Protein 4JEM (pdb70)

Nearest PDB structures (foldseek):
  4jem-assembly1_A  TM=1.006E+00  e=3.314E-32  Streptomyces rimofaciens
  4ohb-assembly1_A  TM=1.001E+00  e=7.531E-30  Streptomyces rimofaciens
  5vto-assembly1_B  TM=8.619E-01  e=3.231E-12  Streptomyces griseochromogenes
  4jen-assembly1_B  TM=9.056E-01  e=2.193E-11  Clostridium botulinum A str. ATCC 19397
  4jen-assembly2_C-2  TM=9.310E-01  e=1.082E-10  Clostridium botulinum A str. ATCC 19397

Structure (mmCIF, N/CA/C/O backbone):
data_4JEM
#
_entry.id   4JEM
#
_cell.length_a   45.157
_cell.length_b   100.386
_cell.length_c   71.348
_cell.angle_alpha   90.000
_cell.angle_beta   99.630
_cell.angle_gamma   90.000
#
_symmetry.space_group_name_H-M   'C 1 2 1'
#
loop_
_entity.id
_entity.type
_entity.pdbx_description
1 polymer 'CMP/hydroxymethyl CMP hydrolase'
2 non-polymer "CYTIDINE-5'-MONOPHOSPHATE"
3 water water
#
loop_
_atom_site.group_PDB
_atom_site.id
_atom_site.type_symbol
_atom_site.label_atom_id
_atom_site.label_alt_id
_atom_site.label_comp_id
_atom_site.label_asym_id
_atom_site.label_entity_id
_atom_site.label_seq_id
_atom_site.pdbx_PDB_ins_code
_atom_site.Cartn_x
_atom_site.Cartn_y
_atom_site.Cartn_z
_atom_site.occupancy
_atom_site.B_iso_or_equiv
_atom_site.auth_seq_id
_atom_site.auth_comp_id
_atom_site.auth_asym_id
_atom_site.auth_atom_id
_atom_site.pdbx_PDB_model_num
ATOM 1 N N . ALA A 1 14 ? -1.410 -11.598 32.615 1.00 41.33 12 ALA A N 1
ATOM 2 C CA . ALA A 1 14 ? -2.403 -10.684 33.181 1.00 41.77 12 ALA A CA 1
ATOM 3 C C . ALA A 1 14 ? -2.549 -9.402 32.352 1.00 39.41 12 ALA A C 1
ATOM 4 O O . ALA A 1 14 ? -3.154 -8.417 32.797 1.00 35.57 12 ALA A O 1
ATOM 6 N N . VAL A 1 15 ? -1.992 -9.414 31.146 1.00 32.84 13 VAL A N 1
ATOM 7 C CA . VAL A 1 15 ? -2.097 -8.265 30.254 1.00 25.75 13 VAL A CA 1
ATOM 8 C C . VAL A 1 15 ? -2.917 -8.623 29.035 1.00 19.26 13 VAL A C 1
ATOM 9 O O . VAL A 1 15 ? -2.542 -9.512 28.267 1.00 22.15 13 VAL A O 1
ATOM 13 N N . GLY A 1 16 ? -4.032 -7.929 28.832 1.00 17.05 14 GLY A N 1
ATOM 14 C CA . GLY A 1 16 ? -4.906 -8.301 27.740 1.00 14.63 14 GLY A CA 1
ATOM 15 C C . GLY A 1 16 ? -4.335 -7.958 26.375 1.00 13.66 14 GLY A C 1
ATOM 16 O O . GLY A 1 16 ? -4.385 -8.776 25.475 1.00 15.24 14 GLY A O 1
ATOM 17 N N . SER A 1 17 ? -3.791 -6.751 26.233 1.00 13.68 15 SER A N 1
ATOM 18 C CA . SER A 1 17 ? -3.274 -6.314 24.962 1.00 13.04 15 SER A CA 1
ATOM 19 C C . SER A 1 17 ? -2.172 -5.284 25.161 1.00 13.04 15 SER A C 1
ATOM 20 O O . SER A 1 17 ? -2.170 -4.526 26.147 1.00 12.50 15 SER A O 1
ATOM 23 N N . VAL A 1 18 ? -1.252 -5.259 24.201 1.00 12.26 16 VAL A N 1
ATOM 24 C CA . VAL A 1 18 ? -0.131 -4.305 24.177 1.00 10.05 16 VAL A CA 1
ATOM 25 C C . VAL A 1 18 ? -0.020 -3.704 22.791 1.00 9.51 16 VAL A C 1
ATOM 26 O O . VAL A 1 18 ? -0.204 -4.414 21.785 1.00 10.88 16 VAL A O 1
ATOM 30 N N . PHE A 1 19 ? 0.281 -2.412 22.716 1.00 9.74 17 PHE A N 1
ATOM 31 C CA . PHE A 1 19 ? 0.718 -1.814 21.447 1.00 9.68 17 PHE A CA 1
ATOM 32 C C . PHE A 1 19 ? 2.227 -1.664 21.518 1.00 9.29 17 PHE A C 1
ATOM 33 O O . PHE A 1 19 ? 2.752 -1.128 22.497 1.00 10.67 17 PHE A O 1
ATOM 41 N N . LEU A 1 20 ? 2.926 -2.180 20.514 1.00 9.19 18 LEU A N 1
ATOM 42 C CA . LEU A 1 20 ? 4.382 -2.093 20.435 1.00 8.44 18 LEU A CA 1
ATOM 43 C C . LEU A 1 20 ? 4.767 -1.145 19.291 1.00 9.03 18 LEU A C 1
ATOM 44 O O . LEU A 1 20 ? 4.437 -1.383 18.119 1.00 11.55 18 LEU A O 1
ATOM 49 N N . GLY A 1 21 ? 5.453 -0.055 19.650 1.00 8.99 19 GLY A N 1
ATOM 50 C CA . GLY A 1 21 ? 5.934 0.940 18.697 1.00 8.80 19 GLY A CA 1
ATOM 51 C C . GLY A 1 21 ? 7.447 1.035 18.622 1.00 10.93 19 GLY A C 1
ATOM 52 O O . GLY A 1 21 ? 8.156 0.531 19.489 1.00 9.72 19 GLY A O 1
ATOM 53 N N . GLY A 1 22 ? 7.957 1.650 17.555 1.00 8.61 20 GLY A N 1
ATOM 54 C CA . GLY A 1 22 ? 9.388 1.887 17.450 1.00 8.82 20 GLY A CA 1
ATOM 55 C C . GLY A 1 22 ? 9.728 2.300 16.025 1.00 9.91 20 GLY A C 1
ATOM 56 O O . GLY A 1 22 ? 8.857 2.318 15.168 1.00 10.69 20 GLY A O 1
ATOM 57 N N . PRO A 1 23 ? 10.997 2.637 15.784 1.00 10.07 21 PRO A N 1
ATOM 58 C CA . PRO A 1 23 ? 11.433 3.103 14.450 1.00 9.28 21 PRO A CA 1
ATOM 59 C C . PRO A 1 23 ? 10.962 2.168 13.351 1.00 11.72 21 PRO A C 1
ATOM 60 O O . PRO A 1 23 ? 10.973 0.947 13.499 1.00 10.45 21 PRO A O 1
ATOM 64 N N . PHE A 1 24 ? 10.530 2.753 12.235 1.00 11.16 22 PHE A N 1
ATOM 65 C CA . PHE A 1 24 ? 10.073 1.947 11.107 1.00 11.33 22 PHE A CA 1
ATOM 66 C C . PHE A 1 24 ? 10.787 2.466 9.853 1.00 12.92 22 PHE A C 1
ATOM 67 O O . PHE A 1 24 ? 11.586 1.758 9.251 1.00 12.73 22 PHE A O 1
ATOM 75 N N . ARG A 1 25 ? 10.486 3.689 9.440 1.00 13.97 23 ARG A N 1
ATOM 76 C CA . ARG A 1 25 ? 11.077 4.215 8.199 1.00 18.29 23 ARG A CA 1
ATOM 77 C C . ARG A 1 25 ? 12.609 4.118 8.147 1.00 17.69 23 ARG A C 1
ATOM 78 O O . ARG A 1 25 ? 13.180 3.654 7.141 1.00 17.60 23 ARG A O 1
ATOM 80 N N . GLN A 1 26 ? 13.273 4.509 9.227 1.00 13.99 24 GLN A N 1
ATOM 81 C CA . GLN A 1 26 ? 14.737 4.492 9.274 1.00 15.33 24 GLN A CA 1
ATOM 82 C C . GLN A 1 26 ? 15.312 3.063 9.191 1.00 17.13 24 GLN A C 1
ATOM 83 O O . GLN A 1 26 ? 16.510 2.893 8.954 1.00 19.68 24 GLN A O 1
ATOM 89 N N . LEU A 1 27 ? 14.468 2.051 9.399 1.00 14.27 25 LEU A N 1
ATOM 90 C CA . LEU A 1 27 ? 14.928 0.658 9.390 1.00 14.87 25 LEU A CA 1
ATOM 91 C C . LEU A 1 27 ? 14.639 -0.054 8.076 1.00 17.04 25 LEU A C 1
ATOM 92 O O . LEU A 1 27 ? 15.070 -1.189 7.877 1.00 16.82 25 LEU A O 1
ATOM 97 N N . VAL A 1 28 ? 13.890 0.592 7.187 1.00 16.31 26 VAL A N 1
ATOM 98 C CA . VAL A 1 28 ? 13.563 0.010 5.892 1.00 18.81 26 VAL A CA 1
ATOM 99 C C . VAL A 1 28 ? 14.723 0.168 4.914 1.00 17.18 26 VAL A C 1
ATOM 100 O O . VAL A 1 28 ? 15.202 1.272 4.701 1.00 22.48 26 VAL A O 1
ATOM 104 N N . ASP A 1 29 ? 15.202 -0.947 4.367 1.00 16.72 27 ASP A N 1
ATOM 105 C CA . ASP A 1 29 ? 16.275 -0.913 3.366 1.00 21.57 27 ASP A CA 1
ATOM 106 C C . ASP A 1 29 ? 15.666 -0.513 2.025 1.00 20.12 27 ASP A C 1
ATOM 107 O O . ASP A 1 29 ? 14.802 -1.228 1.509 1.00 24.73 27 ASP A O 1
ATOM 112 N N . PRO A 1 30 ? 16.110 0.617 1.451 1.00 23.22 28 PRO A N 1
ATOM 113 C CA . PRO A 1 30 ? 15.485 1.015 0.179 1.00 29.63 28 PRO A CA 1
ATOM 114 C C . PRO A 1 30 ? 15.776 0.053 -0.974 1.00 32.32 28 PRO A C 1
ATOM 115 O O . PRO A 1 30 ? 15.027 0.010 -1.954 1.00 34.89 28 PRO A O 1
ATOM 119 N N . ARG A 1 31 ? 16.842 -0.725 -0.854 1.00 29.40 29 ARG A N 1
ATOM 120 C CA . ARG A 1 31 ? 17.162 -1.730 -1.864 1.00 32.08 29 ARG A CA 1
ATOM 121 C C . ARG A 1 31 ? 16.165 -2.886 -1.884 1.00 34.21 29 ARG A C 1
ATOM 122 O O . ARG A 1 31 ? 15.916 -3.487 -2.930 1.00 38.67 29 ARG A O 1
ATOM 130 N N . THR A 1 32 ? 15.614 -3.211 -0.719 1.00 30.61 30 THR A N 1
ATOM 131 C CA . THR A 1 32 ? 14.746 -4.377 -0.593 1.00 26.43 30 THR A CA 1
ATOM 132 C C . THR A 1 32 ? 13.303 -3.991 -0.289 1.00 29.51 30 THR A C 1
ATOM 133 O O . THR A 1 32 ? 12.388 -4.788 -0.500 1.00 32.09 30 THR A O 1
ATOM 137 N N . GLY A 1 33 ? 13.105 -2.783 0.241 1.00 29.23 31 GLY A N 1
ATOM 138 C CA . GLY A 1 33 ? 11.780 -2.297 0.590 1.00 27.71 31 GLY A CA 1
ATOM 139 C C . GLY A 1 33 ? 11.273 -2.836 1.924 1.00 23.42 31 GLY A C 1
ATOM 140 O O . GLY A 1 33 ? 10.108 -2.656 2.278 1.00 24.06 31 GLY A O 1
ATOM 141 N N . VAL A 1 34 ? 12.138 -3.527 2.655 1.00 24.09 32 VAL A N 1
ATOM 142 C CA . VAL A 1 34 ? 11.729 -4.150 3.910 1.00 23.85 32 VAL A CA 1
ATOM 143 C C . VAL A 1 34 ? 12.819 -3.960 4.980 1.00 21.91 32 VAL A C 1
ATOM 144 O O . VAL A 1 34 ? 13.984 -3.680 4.679 1.00 18.79 32 VAL A O 1
ATOM 148 N N . MET A 1 35 ? 12.424 -4.039 6.241 1.00 18.98 33 MET A N 1
ATOM 149 C CA . MET A 1 35 ? 13.370 -4.137 7.337 1.00 19.48 33 MET A CA 1
ATOM 150 C C . MET A 1 35 ? 14.236 -5.395 7.235 1.00 18.67 33 MET A C 1
ATOM 151 O O . MET A 1 35 ? 13.762 -6.431 6.770 1.00 18.84 33 MET A O 1
ATOM 156 N N . SER A 1 36 ? 15.479 -5.312 7.707 1.00 21.34 34 SER A N 1
ATOM 157 C CA . SER A 1 36 ? 16.356 -6.492 7.754 1.00 21.54 34 SER A CA 1
ATOM 158 C C . SER A 1 36 ? 15.831 -7.576 8.683 1.00 21.53 34 SER A C 1
ATOM 159 O O . SER A 1 36 ? 14.979 -7.318 9.540 1.00 20.08 34 SER A O 1
ATOM 162 N N . SER A 1 37 ? 16.371 -8.780 8.516 1.00 23.24 35 SER A N 1
ATOM 163 C CA . SER A 1 37 ? 16.090 -9.917 9.386 1.00 21.78 35 SER A CA 1
ATOM 164 C C . SER A 1 37 ? 16.341 -9.533 10.840 1.00 20.29 35 SER A C 1
ATOM 165 O O . SER A 1 37 ? 15.550 -9.853 11.739 1.00 17.47 35 SER A O 1
ATOM 168 N N . GLY A 1 38 ? 17.470 -8.870 11.069 1.00 20.55 36 GLY A N 1
ATOM 169 C CA . GLY A 1 38 ? 17.880 -8.453 12.394 1.00 19.73 36 GLY A CA 1
ATOM 170 C C . GLY A 1 38 ? 16.927 -7.484 13.063 1.00 16.85 36 GLY A C 1
ATOM 171 O O . GLY A 1 38 ? 16.578 -7.651 14.225 1.00 15.69 36 GLY A O 1
ATOM 172 N N . ASP A 1 39 ? 16.504 -6.445 12.341 1.00 20.21 37 ASP A N 1
ATOM 173 C CA . ASP A 1 39 ? 15.570 -5.494 12.942 1.00 19.45 37 ASP A CA 1
ATOM 174 C C . ASP A 1 39 ? 14.196 -6.124 13.184 1.00 14.23 37 ASP A C 1
ATOM 175 O O . ASP A 1 39 ? 13.552 -5.889 14.229 1.00 12.84 37 ASP A O 1
ATOM 180 N N . GLN A 1 40 ? 13.761 -6.948 12.233 1.00 13.89 38 GLN A N 1
ATOM 181 C CA . GLN A 1 40 ? 12.547 -7.741 12.419 1.00 10.76 38 GLN A CA 1
ATOM 182 C C . GLN A 1 40 ? 12.668 -8.618 13.660 1.00 12.39 38 GLN A C 1
ATOM 183 O O . GLN A 1 40 ? 11.710 -8.737 14.412 1.00 13.06 38 GLN A O 1
ATOM 189 N N . ASN A 1 41 ? 13.841 -9.215 13.899 1.00 10.74 39 ASN A N 1
ATOM 190 C CA . ASN A 1 41 ? 13.971 -10.119 15.043 1.00 9.21 39 ASN A CA 1
ATOM 191 C C . ASN A 1 41 ? 13.763 -9.469 16.410 1.00 10.82 39 ASN A C 1
ATOM 192 O O . ASN A 1 41 ? 13.121 -10.053 17.276 1.00 10.12 39 ASN A O 1
ATOM 197 N N . VAL A 1 42 ? 14.282 -8.253 16.591 1.00 10.29 40 VAL A N 1
ATOM 198 C CA . VAL A 1 42 ? 14.089 -7.545 17.858 1.00 10.63 40 VAL A CA 1
ATOM 199 C C . VAL A 1 42 ? 12.604 -7.313 18.147 1.00 11.25 40 VAL A C 1
ATOM 200 O O . VAL A 1 42 ? 12.101 -7.631 19.242 1.00 11.34 40 VAL A O 1
ATOM 204 N N . PHE A 1 43 ? 11.878 -6.812 17.155 1.00 11.35 41 PHE A N 1
ATOM 205 C CA . PHE A 1 43 ? 10.444 -6.624 17.343 1.00 11.24 41 PHE A CA 1
ATOM 206 C C . PHE A 1 43 ? 9.740 -7.956 17.556 1.00 9.70 41 PHE A C 1
ATOM 207 O O . PHE A 1 43 ? 8.886 -8.075 18.438 1.00 10.73 41 PHE A O 1
ATOM 215 N N . SER A 1 44 ? 10.121 -8.972 16.778 1.00 9.94 42 SER A N 1
ATOM 216 C CA . SER A 1 44 ? 9.493 -10.288 16.914 1.00 10.02 42 SER A CA 1
ATOM 217 C C . SER A 1 44 ? 9.708 -10.921 18.291 1.00 9.48 42 SER A C 1
ATOM 218 O O . SER A 1 44 ? 8.820 -11.584 18.817 1.00 11.02 42 SER A O 1
ATOM 221 N N . ARG A 1 45 ? 10.883 -10.722 18.885 1.00 9.41 43 ARG A N 1
ATOM 222 C CA . ARG A 1 45 ? 11.093 -11.230 20.238 1.00 9.43 43 ARG A CA 1
ATOM 223 C C . ARG A 1 45 ? 10.100 -10.631 21.243 1.00 10.39 43 ARG A C 1
ATOM 224 O O . ARG A 1 45 ? 9.567 -11.344 22.093 1.00 10.07 43 ARG A O 1
ATOM 232 N N . LEU A 1 46 ? 9.869 -9.320 21.147 1.00 11.07 44 LEU A N 1
ATOM 233 C CA . LEU A 1 46 ? 8.924 -8.677 22.053 1.00 10.68 44 LEU A CA 1
ATOM 234 C C . LEU A 1 46 ? 7.488 -9.090 21.750 1.00 10.05 44 LEU A C 1
ATOM 235 O O . LEU A 1 46 ? 6.712 -9.335 22.685 1.00 11.02 44 LEU A O 1
ATOM 240 N N . ILE A 1 47 ? 7.150 -9.192 20.462 1.00 9.32 45 ILE A N 1
ATOM 241 C CA . ILE A 1 47 ? 5.821 -9.665 20.083 1.00 10.16 45 ILE A CA 1
ATOM 242 C C . ILE A 1 47 ? 5.546 -11.050 20.649 1.00 10.80 45 ILE A C 1
ATOM 243 O O . ILE A 1 47 ? 4.508 -11.267 21.294 1.00 12.07 45 ILE A O 1
ATOM 248 N N . GLU A 1 48 ? 6.487 -11.974 20.439 1.00 10.98 46 GLU A N 1
ATOM 249 C CA . GLU A 1 48 ? 6.302 -13.355 20.940 1.00 10.43 46 GLU A CA 1
ATOM 250 C C . GLU A 1 48 ? 6.317 -13.449 22.466 1.00 10.52 46 GLU A C 1
ATOM 251 O O . GLU A 1 48 ? 5.627 -14.277 23.055 1.00 12.22 46 GLU A O 1
ATOM 257 N N . HIS A 1 49 ? 7.075 -12.569 23.111 1.00 10.58 47 HIS A N 1
ATOM 258 C CA . HIS A 1 49 ? 7.116 -12.537 24.561 1.00 11.38 47 HIS A CA 1
ATOM 259 C C . HIS A 1 49 ? 5.723 -12.396 25.151 1.00 14.00 47 HIS A C 1
ATOM 260 O O . HIS A 1 49 ? 5.348 -13.130 26.076 1.00 13.50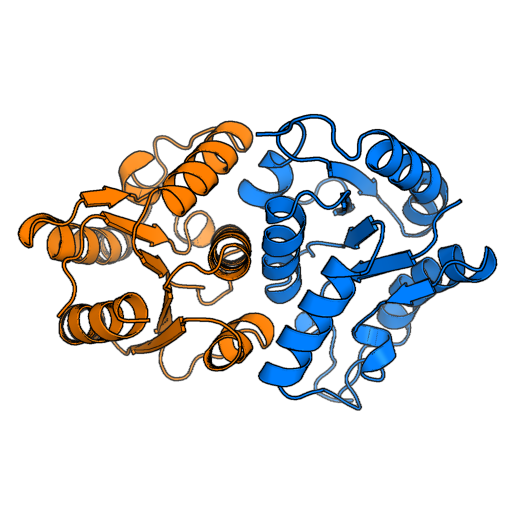 47 HIS A O 1
ATOM 267 N N . PHE A 1 50 ? 4.968 -11.442 24.618 1.00 10.32 48 PHE A N 1
ATOM 268 C CA . PHE A 1 50 ? 3.584 -11.243 25.016 1.00 12.35 48 PHE A CA 1
ATOM 269 C C . PHE A 1 50 ? 2.606 -12.273 24.477 1.00 14.03 48 PHE A C 1
ATOM 270 O O . PHE A 1 50 ? 1.775 -12.760 25.220 1.00 13.36 48 PHE A O 1
ATOM 278 N N . GLU A 1 51 ? 2.695 -12.577 23.184 1.00 12.47 49 GLU A N 1
ATOM 279 C CA . GLU A 1 51 ? 1.734 -13.498 22.575 1.00 13.40 49 GLU A CA 1
ATOM 280 C C . GLU A 1 51 ? 1.759 -14.885 23.212 1.00 16.85 49 GLU A C 1
ATOM 281 O O . GLU A 1 51 ? 0.715 -15.561 23.273 1.00 16.43 49 GLU A O 1
ATOM 287 N N . SER A 1 52 ? 2.928 -15.308 23.702 1.00 16.26 50 SER A N 1
ATOM 288 C CA . SER A 1 52 ? 3.037 -16.626 24.335 1.00 20.34 50 SER A CA 1
ATOM 289 C C . SER A 1 52 ? 2.227 -16.745 25.627 1.00 21.80 50 SER A C 1
ATOM 290 O O . SER A 1 52 ? 2.053 -17.858 26.161 1.00 24.21 50 SER A O 1
ATOM 293 N N . ARG A 1 53 ? 1.745 -15.620 26.152 1.00 19.69 51 ARG A N 1
ATOM 294 C CA . ARG A 1 53 ? 0.950 -15.642 27.372 1.00 22.53 51 ARG A CA 1
ATOM 295 C C . ARG A 1 53 ? -0.511 -15.419 26.989 1.00 20.24 51 ARG A C 1
ATOM 296 O O . ARG A 1 53 ? -1.381 -15.400 27.852 1.00 24.79 51 ARG A O 1
ATOM 304 N N . GLY A 1 54 ? -0.757 -15.321 25.684 1.00 17.96 52 GLY A N 1
ATOM 305 C CA . GLY A 1 54 ? -2.108 -15.166 25.146 1.00 18.76 52 GLY A CA 1
ATOM 306 C C . GLY A 1 54 ? -2.500 -13.700 25.012 1.00 17.18 52 GLY A C 1
ATOM 307 O O . GLY A 1 54 ? -3.634 -13.384 24.644 1.00 18.11 52 GLY A O 1
ATOM 308 N N . THR A 1 55 ? -1.541 -12.814 25.261 1.00 16.69 53 THR A N 1
ATOM 309 C CA . THR A 1 55 ? -1.770 -11.380 25.143 1.00 13.79 53 THR A CA 1
ATOM 310 C C . THR A 1 55 ? -1.851 -10.987 23.678 1.00 15.31 53 THR A C 1
ATOM 311 O O . THR A 1 55 ? -1.100 -11.509 22.838 1.00 17.42 53 THR A O 1
ATOM 315 N N . THR A 1 56 ? -2.805 -10.123 23.348 1.00 13.34 54 THR A N 1
ATOM 316 C CA . THR A 1 56 ? -2.920 -9.623 21.980 1.00 15.16 54 THR A CA 1
ATOM 317 C C . THR A 1 56 ? -1.892 -8.529 21.775 1.00 13.70 54 THR A C 1
ATOM 318 O O . THR A 1 56 ? -1.770 -7.638 22.609 1.00 14.99 54 THR A O 1
ATOM 322 N N . VAL A 1 57 ? -1.150 -8.590 20.680 1.00 12.83 55 VAL A N 1
ATOM 323 C CA . VAL A 1 57 ? -0.145 -7.580 20.408 1.00 11.20 55 VAL A CA 1
ATOM 324 C C . VAL A 1 57 ? -0.485 -6.846 19.130 1.00 12.52 55 VAL A C 1
ATOM 325 O O . VAL A 1 57 ? -0.657 -7.463 18.071 1.00 16.42 55 VAL A O 1
ATOM 329 N N . TYR A 1 58 ? -0.608 -5.531 19.240 1.00 12.19 56 TYR A N 1
ATOM 330 C CA . TYR A 1 58 ? -0.749 -4.661 18.086 1.00 12.40 56 TYR A CA 1
ATOM 331 C C . TYR A 1 58 ? 0.617 -4.115 17.706 1.00 14.55 56 TYR A C 1
ATOM 332 O O . TYR A 1 58 ? 1.344 -3.592 18.542 1.00 13.20 56 TYR A O 1
ATOM 341 N N . ASN A 1 59 ? 0.980 -4.238 16.436 1.00 11.95 57 ASN A N 1
ATOM 342 C CA . ASN A 1 59 ? 2.272 -3.782 16.000 1.00 10.33 57 ASN A CA 1
ATOM 343 C C . ASN A 1 59 ? 2.256 -3.490 14.515 1.00 12.99 57 ASN A C 1
ATOM 344 O O . ASN A 1 59 ? 2.009 -4.397 13.709 1.00 14.83 57 ASN A O 1
ATOM 349 N N . ALA A 1 60 ? 2.552 -2.250 14.156 1.00 10.69 58 ALA A N 1
ATOM 350 C CA . ALA A 1 60 ? 2.444 -1.841 12.750 1.00 13.75 58 ALA A CA 1
ATOM 351 C C . ALA A 1 60 ? 3.453 -2.551 11.879 1.00 15.81 58 ALA A C 1
ATOM 352 O O . ALA A 1 60 ? 3.157 -2.862 10.723 1.00 15.85 58 ALA A O 1
ATOM 354 N N . HIS A 1 61 ? 4.655 -2.763 12.409 1.00 11.89 59 HIS A N 1
ATOM 355 C CA . HIS A 1 61 ? 5.743 -3.331 11.612 1.00 12.87 59 HIS A CA 1
ATOM 356 C C . HIS A 1 61 ? 5.337 -4.692 11.059 1.00 15.27 59 HIS A C 1
ATOM 357 O O . HIS A 1 61 ? 5.423 -4.937 9.849 1.00 14.76 59 HIS A O 1
ATOM 364 N N . ARG A 1 62 ? 4.859 -5.575 11.924 1.00 12.42 60 ARG A N 1
ATOM 365 C CA . ARG A 1 62 ? 4.348 -6.881 11.483 1.00 13.78 60 ARG A CA 1
ATOM 366 C C . ARG A 1 62 ? 3.105 -6.757 10.572 1.00 17.22 60 ARG A C 1
ATOM 367 O O . ARG A 1 62 ? 3.035 -7.413 9.514 1.00 16.81 60 ARG A O 1
ATOM 375 N N . ARG A 1 63 ? 2.161 -5.897 10.957 1.00 14.52 61 ARG A N 1
ATOM 376 C CA . ARG A 1 63 ? 0.917 -5.637 10.220 1.00 16.82 61 ARG A CA 1
ATOM 377 C C . ARG A 1 63 ? 1.208 -5.283 8.753 1.00 17.47 61 ARG A C 1
ATOM 378 O O . ARG A 1 63 ? 0.529 -5.759 7.834 1.00 19.03 61 ARG A O 1
ATOM 386 N N . GLU A 1 64 ? 2.260 -4.492 8.545 1.00 14.34 62 GLU A N 1
ATOM 387 C CA . GLU A 1 64 ? 2.617 -3.942 7.242 1.00 15.60 62 GLU A CA 1
ATOM 388 C C . GLU A 1 64 ? 3.723 -4.754 6.576 1.00 14.86 62 GLU A C 1
ATOM 389 O O . GLU A 1 64 ? 4.421 -4.259 5.702 1.00 16.35 62 GLU A O 1
ATOM 395 N N . ALA A 1 65 ? 3.859 -6.001 7.020 1.00 17.46 63 ALA A N 1
ATOM 396 C CA . ALA A 1 65 ? 4.833 -6.944 6.466 1.00 15.54 63 ALA A CA 1
ATOM 397 C C . ALA A 1 65 ? 6.226 -6.342 6.416 1.00 15.20 63 ALA A C 1
ATOM 398 O O . ALA A 1 65 ? 6.966 -6.483 5.431 1.00 17.67 63 ALA A O 1
ATOM 400 N N . TRP A 1 66 ? 6.585 -5.649 7.494 1.00 14.14 64 TRP A N 1
ATOM 401 C CA . TRP A 1 66 ? 7.942 -5.145 7.674 1.00 14.04 64 TRP A CA 1
ATOM 402 C C . TRP A 1 66 ? 8.353 -4.121 6.633 1.00 13.72 64 TRP A C 1
ATOM 403 O O . TRP A 1 66 ? 9.531 -3.840 6.465 1.00 16.68 64 TRP A O 1
ATOM 414 N N . GLY A 1 67 ? 7.356 -3.513 5.997 1.00 17.80 65 GLY A N 1
ATOM 415 C CA . GLY A 1 67 ? 7.593 -2.451 5.038 1.00 16.99 65 GLY A CA 1
ATOM 416 C C . GLY A 1 67 ? 7.099 -2.797 3.646 1.00 19.53 65 GLY A C 1
ATOM 417 O O . GLY A 1 67 ? 6.936 -1.910 2.810 1.00 22.13 65 GLY A O 1
ATOM 418 N N . ALA A 1 68 ? 6.839 -4.074 3.417 1.00 19.49 66 ALA A N 1
ATOM 419 C CA . ALA A 1 68 ? 6.417 -4.563 2.096 1.00 22.42 66 ALA A CA 1
ATOM 420 C C . ALA A 1 68 ? 4.974 -4.225 1.708 1.00 27.04 66 ALA A C 1
ATOM 421 O O . ALA A 1 68 ? 4.659 -4.125 0.515 1.00 28.88 66 ALA A O 1
ATOM 423 N N . GLU A 1 69 ? 4.109 -4.053 2.702 1.00 24.81 67 GLU A N 1
ATOM 424 C CA . GLU A 1 69 ? 2.685 -3.813 2.482 1.00 26.90 67 GLU A CA 1
ATOM 425 C C . GLU A 1 69 ? 2.250 -2.621 3.325 1.00 32.94 67 GLU A C 1
ATOM 426 O O . GLU A 1 69 ? 1.382 -2.741 4.203 1.00 34.34 67 GLU A O 1
ATOM 428 N N . PHE A 1 70 ? 2.887 -1.484 3.066 1.00 29.09 68 PHE A N 1
ATOM 429 C CA . PHE A 1 70 ? 2.573 -0.231 3.746 1.00 33.80 68 PHE A CA 1
ATOM 430 C C . PHE A 1 70 ? 1.123 0.207 3.532 1.00 37.92 68 PHE A C 1
ATOM 431 O O . PHE A 1 70 ? 0.560 0.053 2.441 1.00 39.17 68 PHE A O 1
ATOM 439 N N . LEU A 1 71 ? 0.529 0.746 4.594 1.00 33.60 69 LEU A N 1
ATOM 440 C CA . LEU A 1 71 ? -0.720 1.492 4.497 1.00 33.51 69 LEU A CA 1
ATOM 441 C C . LEU A 1 71 ? -0.457 2.905 3.978 1.00 27.59 69 LEU A C 1
ATOM 442 O O . LEU A 1 71 ? 0.676 3.385 4.005 1.00 33.12 69 LEU A O 1
ATOM 447 N N . SER A 1 72 ? -1.513 3.583 3.533 1.0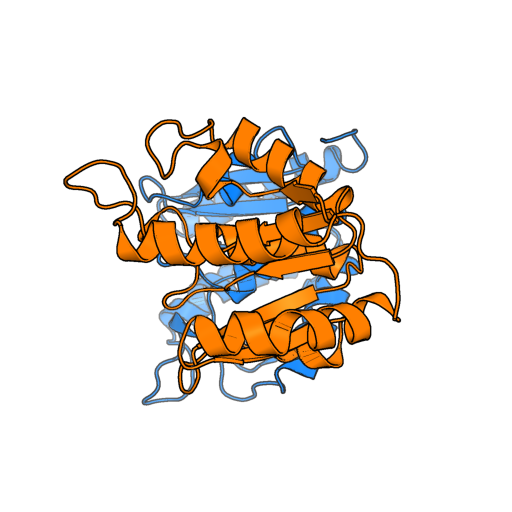0 28.06 70 SER A N 1
ATOM 448 C CA . SER A 1 72 ? -1.454 5.012 3.256 1.00 26.46 70 SER A CA 1
ATOM 449 C C . SER A 1 72 ? -1.175 5.767 4.560 1.00 24.82 70 SER A C 1
ATOM 450 O O . SER A 1 72 ? -1.484 5.247 5.623 1.00 24.00 70 SER A O 1
ATOM 453 N N . PRO A 1 73 ? -0.592 6.977 4.483 1.00 26.04 71 PRO A N 1
ATOM 454 C CA . PRO A 1 73 ? -0.375 7.728 5.732 1.00 23.90 71 PRO A CA 1
ATOM 455 C C . PRO A 1 73 ? -1.650 7.914 6.561 1.00 23.01 71 PRO A C 1
ATOM 456 O O . PRO A 1 73 ? -1.612 7.767 7.787 1.00 18.20 71 PRO A O 1
ATOM 460 N N . ALA A 1 74 ? -2.765 8.220 5.905 1.00 22.71 72 ALA A N 1
ATOM 461 C CA . ALA A 1 74 ? -4.025 8.401 6.611 1.00 24.66 72 ALA A CA 1
ATOM 462 C C . ALA A 1 74 ? -4.465 7.113 7.313 1.00 19.30 72 ALA A C 1
ATOM 463 O O . ALA A 1 74 ? -4.852 7.143 8.487 1.00 18.69 72 ALA A O 1
ATOM 465 N N . GLU A 1 75 ? -4.404 5.985 6.613 1.00 20.56 73 GLU A N 1
ATOM 466 C CA . GLU A 1 75 ? -4.773 4.698 7.209 1.00 21.74 73 GLU A CA 1
ATOM 467 C C . GLU A 1 75 ? -3.827 4.293 8.334 1.00 17.81 73 GLU A C 1
ATOM 468 O O . GLU A 1 75 ? -4.271 3.777 9.359 1.00 19.96 73 GLU A O 1
ATOM 474 N N . ALA A 1 76 ? -2.532 4.490 8.124 1.00 19.83 74 ALA A N 1
ATOM 475 C CA . ALA A 1 76 ? -1.550 4.112 9.141 1.00 19.01 74 ALA A CA 1
ATOM 476 C C . ALA A 1 76 ? -1.815 4.898 10.414 1.00 16.84 74 ALA A C 1
ATOM 477 O O . ALA A 1 76 ? -1.766 4.343 11.527 1.00 15.91 74 ALA A O 1
ATOM 479 N N . THR A 1 77 ? -2.065 6.193 10.246 1.00 16.14 75 THR A N 1
ATOM 480 C CA . THR A 1 77 ? -2.260 7.098 11.376 1.00 12.72 75 THR A CA 1
ATOM 481 C C . THR A 1 77 ? -3.526 6.718 12.162 1.00 16.29 75 THR A C 1
ATOM 482 O O . THR A 1 77 ? -3.492 6.567 13.401 1.00 14.42 75 THR A O 1
ATOM 486 N N . ARG A 1 78 ? -4.636 6.523 11.454 1.00 15.98 76 ARG A N 1
ATOM 487 C CA . ARG A 1 78 ? -5.888 6.162 12.112 1.00 17.04 76 ARG A CA 1
ATOM 488 C C . ARG A 1 78 ? -5.805 4.830 12.860 1.00 15.23 76 ARG A C 1
ATOM 489 O O . ARG A 1 78 ? -6.213 4.734 14.025 1.00 15.75 76 ARG A O 1
ATOM 497 N N . LEU A 1 79 ? -5.267 3.817 12.193 1.00 16.84 77 LEU A N 1
ATOM 498 C CA . LEU A 1 79 ? -5.178 2.479 12.769 1.00 15.49 77 LEU A CA 1
ATOM 499 C C . LEU A 1 79 ? -4.259 2.486 13.993 1.00 14.02 77 LEU A C 1
ATOM 500 O O . LEU A 1 79 ? -4.591 1.893 15.013 1.00 14.60 77 LEU A O 1
ATOM 505 N N . ASP A 1 80 ? -3.127 3.178 13.900 1.00 12.00 78 ASP A N 1
ATOM 506 C CA . ASP A 1 80 ? -2.226 3.234 15.045 1.00 13.66 78 ASP A CA 1
ATOM 507 C C . ASP A 1 80 ? -2.856 3.923 16.233 1.00 13.86 78 ASP A C 1
ATOM 508 O O . ASP A 1 80 ? -2.736 3.442 17.354 1.00 12.80 78 ASP A O 1
ATOM 513 N N . HIS A 1 81 ? -3.542 5.041 16.010 1.00 13.77 79 HIS A N 1
ATOM 514 C CA . HIS A 1 81 ? -4.215 5.710 17.120 1.00 12.87 79 HIS A CA 1
ATOM 515 C C . HIS A 1 81 ? -5.287 4.807 17.726 1.00 15.09 79 HIS A C 1
ATOM 516 O O . HIS A 1 81 ? -5.413 4.720 18.953 1.00 11.93 79 HIS A O 1
ATOM 523 N N . ASP A 1 82 ? -6.036 4.113 16.872 1.00 14.29 80 ASP A N 1
ATOM 524 C CA . ASP A 1 82 ? -7.103 3.234 17.342 1.00 15.33 80 ASP A CA 1
ATOM 525 C C . ASP A 1 82 ? -6.522 2.092 18.157 1.00 15.32 80 ASP A C 1
ATOM 526 O O . ASP A 1 82 ? -7.089 1.705 19.179 1.00 14.67 80 ASP A O 1
ATOM 531 N N . GLU A 1 83 ? -5.402 1.541 17.703 1.00 12.71 81 GLU A N 1
ATOM 532 C CA . GLU A 1 83 ? -4.804 0.409 18.397 1.00 12.15 81 GLU A CA 1
ATOM 533 C C . GLU A 1 83 ? -4.183 0.837 19.716 1.00 12.43 81 GLU A C 1
ATOM 534 O O . GLU A 1 83 ? -4.271 0.105 20.700 1.00 11.78 81 GLU A O 1
ATOM 540 N N . ILE A 1 84 ? -3.566 2.024 19.746 1.00 11.21 82 ILE A N 1
ATOM 541 C CA . ILE A 1 84 ? -3.049 2.526 21.012 1.00 10.55 82 ILE A CA 1
ATOM 542 C C . ILE A 1 84 ? -4.187 2.732 22.009 1.00 12.48 82 ILE A C 1
ATOM 543 O O . ILE A 1 84 ? -4.070 2.332 23.168 1.00 13.11 82 ILE A O 1
ATOM 548 N N . LYS A 1 85 ? -5.301 3.305 21.555 1.00 13.58 83 LYS A N 1
ATOM 549 C CA . LYS A 1 85 ? -6.449 3.521 22.411 1.00 15.87 83 LYS A CA 1
ATOM 550 C C . LYS A 1 85 ? -7.017 2.209 22.957 1.00 14.52 83 LYS A C 1
ATOM 551 O O . LYS A 1 85 ? -7.407 2.137 24.133 1.00 16.09 83 LYS A O 1
ATOM 557 N N . ALA A 1 86 ? -7.028 1.171 22.119 1.00 13.51 84 ALA A N 1
ATOM 558 C CA . ALA A 1 86 ? -7.572 -0.138 22.507 1.00 15.20 84 ALA A CA 1
ATOM 559 C C . ALA A 1 86 ? -6.695 -0.921 23.478 1.00 17.53 84 ALA A C 1
ATOM 560 O O . ALA A 1 86 ? -7.192 -1.729 24.279 1.00 19.27 84 ALA A O 1
ATOM 562 N N . ALA A 1 87 ? -5.386 -0.718 23.373 1.00 13.82 85 ALA A N 1
ATOM 563 C CA . ALA A 1 87 ? -4.426 -1.534 24.108 1.00 12.99 85 ALA A CA 1
ATOM 564 C C . ALA A 1 87 ? -4.333 -1.184 25.586 1.00 12.81 85 ALA A C 1
ATOM 565 O O . ALA A 1 87 ? -4.448 -0.019 25.965 1.00 14.04 85 ALA A O 1
ATOM 567 N N . ASP A 1 88 ? -4.050 -2.180 26.415 1.00 11.71 86 ASP A N 1
ATOM 568 C CA . ASP A 1 88 ? -3.945 -1.917 27.857 1.00 14.43 86 ASP A CA 1
ATOM 569 C C . ASP A 1 88 ? -2.668 -1.158 28.195 1.00 13.21 86 ASP A C 1
ATOM 570 O O . ASP A 1 88 ? -2.646 -0.353 29.122 1.00 12.30 86 ASP A O 1
ATOM 575 N N . VAL A 1 89 ? -1.607 -1.408 27.432 1.00 10.74 87 VAL A N 1
ATOM 576 C CA . VAL A 1 89 ? -0.306 -0.799 27.682 1.00 11.36 87 VAL A CA 1
ATOM 577 C C . VAL A 1 89 ? 0.391 -0.471 26.376 1.00 10.14 87 VAL A C 1
ATOM 578 O O . VAL A 1 89 ? 0.228 -1.193 25.392 1.00 10.28 87 VAL A O 1
ATOM 582 N N . PHE A 1 90 ? 1.162 0.609 26.367 1.00 10.46 88 PHE A N 1
ATOM 583 C CA . PHE A 1 90 ? 1.938 1.053 25.217 1.00 9.33 88 PHE A CA 1
ATOM 584 C C . PHE A 1 90 ? 3.410 0.812 25.536 1.00 8.60 88 PHE A C 1
ATOM 585 O O . PHE A 1 90 ? 3.905 1.297 26.557 1.00 9.73 88 PHE A O 1
ATOM 593 N N . VAL A 1 91 ? 4.101 0.064 24.686 1.00 7.95 89 VAL A N 1
ATOM 594 C CA . VAL A 1 91 ? 5.530 -0.218 24.858 1.00 8.57 89 VAL A CA 1
ATOM 595 C C . VAL A 1 91 ? 6.240 0.275 23.612 1.00 9.32 89 VAL A C 1
ATOM 596 O O . VAL A 1 91 ? 5.818 -0.087 22.509 1.00 8.99 89 VAL A O 1
ATOM 600 N N . ALA A 1 92 ? 7.287 1.097 23.729 1.00 8.03 90 ALA A N 1
ATOM 601 C CA . ALA A 1 92 ? 7.903 1.614 22.501 1.00 7.26 90 ALA A CA 1
ATOM 602 C C . ALA A 1 92 ? 9.365 1.963 22.659 1.00 8.38 90 ALA A C 1
ATOM 603 O O . ALA A 1 92 ? 9.779 2.433 23.726 1.00 9.37 90 ALA A O 1
ATOM 605 N N . PHE A 1 93 ? 10.123 1.775 21.577 1.00 8.52 91 PHE A N 1
ATOM 606 C CA . PHE A 1 93 ? 11.467 2.330 21.434 1.00 7.69 91 PHE A CA 1
ATOM 607 C C . PHE A 1 93 ? 11.376 3.733 20.809 1.00 9.65 91 PHE A C 1
ATOM 608 O O . PHE A 1 93 ? 10.950 3.858 19.653 1.00 9.50 91 PHE A O 1
ATOM 616 N N . PRO A 1 94 ? 11.800 4.789 21.525 1.00 7.99 92 PRO A N 1
ATOM 617 C CA . PRO A 1 94 ? 11.758 6.094 20.833 1.00 8.26 92 PRO A CA 1
ATOM 618 C C . PRO A 1 94 ? 12.753 6.169 19.664 1.00 10.72 92 PRO A C 1
ATOM 619 O O . PRO A 1 94 ? 12.516 6.920 18.710 1.00 10.34 92 PRO A O 1
ATOM 623 N N . GLY A 1 95 ? 13.824 5.375 19.717 1.00 9.15 93 GLY A N 1
ATOM 624 C CA . GLY A 1 95 ? 14.784 5.296 18.629 1.00 11.10 93 GLY A CA 1
ATOM 625 C C . GLY A 1 95 ? 16.005 6.200 18.800 1.00 12.03 93 GLY A C 1
ATOM 626 O O . GLY A 1 95 ? 15.912 7.281 19.384 1.00 12.55 93 GLY A O 1
ATOM 627 N N . VAL A 1 96 ? 17.147 5.730 18.294 1.00 15.59 94 VAL A N 1
ATOM 628 C CA . VAL A 1 96 ? 18.370 6.527 18.170 1.00 15.00 94 VAL A CA 1
ATOM 629 C C . VAL A 1 96 ? 18.935 6.278 16.758 1.00 16.41 94 VAL A C 1
ATOM 630 O O . VAL A 1 96 ? 19.481 5.218 16.491 1.00 20.42 94 VAL A O 1
ATOM 634 N N . PRO A 1 97 ? 18.774 7.240 15.829 1.00 14.19 95 PRO A N 1
ATOM 635 C CA . PRO A 1 97 ? 18.100 8.529 15.960 1.00 14.11 95 PRO A CA 1
ATOM 636 C C . PRO A 1 97 ? 16.595 8.391 16.168 1.00 12.18 95 PRO A C 1
ATOM 637 O O . PRO A 1 97 ? 16.009 7.332 15.915 1.00 13.29 95 PRO A O 1
ATOM 641 N N . ALA A 1 98 ? 15.998 9.482 16.636 1.00 12.72 96 ALA A N 1
ATOM 642 C CA . ALA A 1 98 ? 14.578 9.520 16.951 1.00 11.51 96 ALA A CA 1
ATOM 643 C C . ALA A 1 98 ? 13.698 9.053 15.807 1.00 11.72 96 ALA A C 1
ATOM 644 O O . ALA A 1 98 ? 13.887 9.478 14.650 1.00 13.91 96 ALA A O 1
ATOM 646 N N . SER A 1 99 ? 12.733 8.187 16.118 1.00 9.89 97 SER A N 1
ATOM 647 C CA . SER A 1 99 ? 11.665 7.817 15.193 1.00 9.26 97 SER A CA 1
ATOM 648 C C . SER A 1 99 ? 10.577 8.872 15.258 1.00 9.74 97 SER A C 1
ATOM 649 O O . SER A 1 99 ? 9.949 9.040 16.294 1.00 9.45 97 SER A O 1
ATOM 652 N N . PRO A 1 100 ? 10.327 9.579 14.164 1.00 10.53 98 PRO A N 1
ATOM 653 C CA . PRO A 1 100 ? 9.298 10.622 14.196 1.00 11.34 98 PRO A CA 1
ATOM 654 C C . PRO A 1 100 ? 7.909 10.079 14.559 1.00 9.49 98 PRO A C 1
ATOM 655 O O . PRO A 1 100 ? 7.247 10.644 15.451 1.00 9.60 98 PRO A O 1
ATOM 659 N N . GLY A 1 101 ? 7.470 9.001 13.908 1.00 10.76 99 GLY A N 1
ATOM 660 C CA . GLY A 1 101 ? 6.172 8.428 14.196 1.00 9.63 99 GLY A CA 1
ATOM 661 C C . GLY A 1 101 ? 6.065 7.926 15.627 1.00 10.15 99 GLY A C 1
ATOM 662 O O . GLY A 1 101 ? 5.021 8.129 16.272 1.00 10.81 99 GLY A O 1
ATOM 663 N N . THR A 1 102 ? 7.133 7.317 16.153 1.00 9.22 100 THR A N 1
ATOM 664 C CA . THR A 1 102 ? 7.039 6.824 17.530 1.00 10.18 100 THR A CA 1
ATOM 665 C C . THR A 1 102 ? 6.918 7.980 18.509 1.00 9.32 100 THR A C 1
ATOM 666 O O . THR A 1 102 ? 6.202 7.883 19.534 1.00 8.21 100 THR A O 1
ATOM 670 N N . HIS A 1 103 ? 7.578 9.092 18.184 1.00 7.73 101 HIS A N 1
ATOM 671 C CA . HIS A 1 103 ? 7.466 10.258 19.046 1.00 8.36 101 HIS A CA 1
ATOM 672 C C . HIS A 1 103 ? 6.032 10.831 19.018 1.00 9.19 101 HIS A C 1
ATOM 673 O O . HIS A 1 103 ? 5.489 11.194 20.055 1.00 9.20 101 HIS A O 1
ATOM 680 N N . VAL A 1 104 ? 5.401 10.855 17.846 1.00 7.98 102 VAL A N 1
ATOM 681 C CA . VAL A 1 104 ? 3.981 11.223 17.786 1.00 9.06 102 VAL A CA 1
ATOM 682 C C . VAL A 1 104 ? 3.148 10.282 18.665 1.00 8.96 102 VAL A C 1
ATOM 683 O O . VAL A 1 104 ? 2.317 10.731 19.442 1.00 9.59 102 VAL A O 1
ATOM 687 N N . GLU A 1 105 ? 3.410 8.979 18.542 1.00 8.13 103 GLU A N 1
ATOM 688 C CA . GLU A 1 105 ? 2.708 7.983 19.346 1.00 9.66 103 GLU A CA 1
ATOM 689 C C . GLU A 1 105 ? 2.919 8.142 20.862 1.00 9.59 103 GLU A C 1
ATOM 690 O O . GLU A 1 105 ? 1.994 7.932 21.644 1.00 9.32 103 GLU A O 1
ATOM 696 N N . ILE A 1 106 ? 4.135 8.513 21.251 1.00 9.20 104 ILE A N 1
ATOM 697 C CA . ILE A 1 106 ? 4.435 8.799 22.641 1.00 8.12 104 ILE A CA 1
ATOM 698 C C . ILE A 1 106 ? 3.571 9.973 23.129 1.00 9.43 104 ILE A C 1
ATOM 699 O O . ILE A 1 106 ? 3.075 9.967 24.253 1.00 10.71 104 ILE A O 1
ATOM 704 N N . GLY A 1 107 ? 3.400 10.994 22.280 1.00 9.15 105 GLY A N 1
ATOM 705 C CA . GLY A 1 107 ? 2.488 12.082 22.613 1.00 8.53 105 GLY A CA 1
ATOM 706 C C . GLY A 1 107 ? 1.041 11.632 22.730 1.00 8.39 105 GLY A C 1
ATOM 707 O O . GLY A 1 107 ? 0.336 12.015 23.664 1.00 10.28 105 GLY A O 1
ATOM 708 N N . TRP A 1 108 ? 0.571 10.821 21.793 1.00 8.00 106 TRP A N 1
ATOM 709 C CA . TRP A 1 108 ? -0.787 10.283 21.909 1.00 8.82 106 TRP A CA 1
ATOM 710 C C . TRP A 1 108 ? -0.977 9.501 23.209 1.00 10.66 106 TRP A C 1
ATOM 711 O O . TRP A 1 108 ? -1.900 9.740 23.971 1.00 11.30 106 TRP A O 1
ATOM 722 N N . ALA A 1 109 ? -0.085 8.552 23.463 1.00 9.00 107 ALA A N 1
ATOM 723 C CA . ALA A 1 109 ? -0.231 7.690 24.626 1.00 10.64 107 ALA A CA 1
ATOM 724 C C . ALA A 1 109 ? -0.146 8.463 25.947 1.00 11.42 107 ALA A C 1
ATOM 725 O O . ALA A 1 109 ? -0.990 8.278 26.828 1.00 11.08 107 ALA A O 1
ATOM 727 N N . SER A 1 110 ? 0.845 9.332 26.100 1.00 8.53 108 SER A N 1
ATOM 728 C CA . SER A 1 110 ? 0.977 10.088 27.352 1.00 7.93 108 SER A CA 1
ATOM 729 C C . SER A 1 110 ? -0.214 11.012 27.511 1.00 14.51 108 SER A C 1
ATOM 730 O O . SER A 1 110 ? -0.729 11.166 28.616 1.00 13.93 108 SER A O 1
ATOM 733 N N . GLY A 1 111 ? -0.660 11.612 26.413 1.00 11.77 109 GLY A N 1
ATOM 734 C CA . GLY A 1 111 ? -1.767 12.547 26.501 1.00 13.79 109 GLY A CA 1
ATOM 735 C C . GLY A 1 111 ? -3.081 11.895 26.873 1.00 13.08 109 GLY A C 1
ATOM 736 O O . GLY A 1 111 ? -3.934 12.572 27.439 1.00 17.71 109 GLY A O 1
ATOM 737 N N . MET A 1 112 ? -3.267 10.612 26.561 1.00 12.73 110 MET A N 1
ATOM 738 C CA . MET A 1 112 ? -4.512 9.914 26.918 1.00 14.00 110 MET A CA 1
ATOM 739 C C . MET A 1 112 ? -4.407 9.065 28.182 1.00 13.61 110 MET A C 1
ATOM 740 O O . MET A 1 112 ? -5.293 8.254 28.452 1.00 15.58 110 MET A O 1
ATOM 745 N N . GLY A 1 113 ? -3.307 9.222 28.916 1.00 11.11 111 GLY A N 1
ATOM 746 C CA . GLY A 1 113 ? -3.127 8.526 30.191 1.00 14.18 111 GLY A CA 1
ATOM 747 C C . GLY A 1 113 ? -2.853 7.035 30.088 1.00 13.67 111 GLY A C 1
ATOM 748 O O . GLY A 1 113 ? -3.093 6.260 31.024 1.00 14.23 111 GLY A O 1
ATOM 749 N N . LYS A 1 114 ? -2.334 6.605 28.950 1.00 12.46 112 LYS A N 1
ATOM 750 C CA . LYS A 1 114 ? -2.074 5.207 28.732 1.00 12.51 112 LYS A CA 1
ATOM 751 C C . LYS A 1 114 ? -0.854 4.795 29.553 1.00 13.58 112 LYS A C 1
ATOM 752 O O . LYS A 1 114 ? 0.139 5.500 29.591 1.00 15.93 112 LYS A O 1
ATOM 758 N N . PRO A 1 115 ? -0.922 3.651 30.225 1.00 9.54 113 PRO A N 1
ATOM 759 C CA . PRO A 1 115 ? 0.313 3.150 30.854 1.00 9.80 113 PRO A CA 1
ATOM 760 C C . PRO A 1 115 ? 1.377 2.870 29.800 1.00 10.25 113 PRO A C 1
ATOM 761 O O . PRO A 1 115 ? 1.092 2.235 28.769 1.00 10.18 113 PRO A O 1
ATOM 765 N N . MET A 1 116 ? 2.602 3.328 30.044 1.00 11.35 114 MET A N 1
ATOM 766 C CA . MET A 1 116 ? 3.649 3.284 29.023 1.00 9.06 114 MET A CA 1
ATOM 767 C C . MET A 1 116 ? 4.954 2.746 29.543 1.00 9.06 114 MET A C 1
ATOM 768 O O . MET A 1 116 ? 5.373 3.115 30.630 1.00 9.88 114 MET A O 1
ATOM 773 N N . VAL A 1 117 ? 5.609 1.901 28.756 1.00 9.29 115 VAL A N 1
ATOM 774 C CA . VAL A 1 117 ? 6.991 1.518 29.024 1.00 7.75 115 VAL A CA 1
ATOM 775 C C . VAL A 1 117 ? 7.825 1.978 27.830 1.00 9.57 115 VAL A C 1
ATOM 776 O O . VAL A 1 117 ? 7.583 1.572 26.696 1.00 9.57 115 VAL A O 1
ATOM 780 N N . LEU A 1 118 ? 8.791 2.846 28.085 1.00 8.99 116 LEU A N 1
ATOM 781 C CA . LEU A 1 118 ? 9.679 3.333 27.012 1.00 8.00 116 LEU A CA 1
ATOM 782 C C . LEU A 1 118 ? 11.021 2.642 27.103 1.00 9.51 116 LEU A C 1
ATOM 783 O O . LEU A 1 118 ? 11.638 2.600 28.175 1.00 9.39 116 LEU A O 1
ATOM 788 N N . LEU A 1 119 ? 11.454 2.081 25.970 1.00 8.39 117 LEU A N 1
ATOM 789 C CA . LEU A 1 119 ? 12.673 1.284 25.884 1.00 7.02 117 LEU A CA 1
ATOM 790 C C . LEU A 1 119 ? 13.783 2.169 25.333 1.00 9.07 117 LEU A C 1
ATOM 791 O O . LEU A 1 119 ? 13.790 2.504 24.149 1.00 10.40 117 LEU A O 1
ATOM 796 N N . LEU A 1 120 ? 14.681 2.596 26.216 1.00 9.34 118 LEU A N 1
ATOM 797 C CA . LEU A 1 120 ? 15.724 3.577 25.864 1.00 8.96 118 LEU A CA 1
ATOM 798 C C . LEU A 1 120 ? 17.079 2.899 25.905 1.00 10.31 118 LEU A C 1
ATOM 799 O O . LEU A 1 120 ? 17.407 2.238 26.893 1.00 10.76 118 LEU A O 1
ATOM 804 N N . GLU A 1 121 ? 17.855 3.027 24.835 1.00 9.45 119 GLU A N 1
ATOM 805 C CA . GLU A 1 121 ? 19.218 2.513 24.841 1.00 10.11 119 GLU A CA 1
ATOM 806 C C . GLU A 1 121 ? 20.047 3.134 25.975 1.00 11.46 119 GLU A C 1
ATOM 807 O O . GLU A 1 121 ? 20.064 4.348 26.168 1.00 11.58 119 GLU A O 1
ATOM 813 N N . ARG A 1 122 ? 20.754 2.282 26.719 1.00 10.70 120 ARG A N 1
ATOM 814 C CA . ARG A 1 122 ? 21.572 2.773 27.817 1.00 13.74 120 ARG A CA 1
ATOM 815 C C . ARG A 1 122 ? 22.687 3.700 27.302 1.00 15.11 120 ARG A C 1
ATOM 816 O O . ARG A 1 122 ? 23.284 3.440 26.262 1.00 16.61 120 ARG A O 1
ATOM 824 N N . ASP A 1 123 ? 22.909 4.806 28.006 1.00 16.30 121 ASP A N 1
ATOM 825 C CA . ASP A 1 123 ? 23.978 5.750 27.604 1.00 20.52 121 ASP A CA 1
ATOM 826 C C . ASP A 1 123 ? 23.802 6.433 26.237 1.00 23.87 121 ASP A C 1
ATOM 827 O O . ASP A 1 123 ? 24.768 6.954 25.695 1.00 27.08 121 ASP A O 1
ATOM 832 N N . GLU A 1 124 ? 22.593 6.441 25.682 1.00 17.30 122 GLU A N 1
ATOM 833 C CA . GLU A 1 124 ? 22.291 7.291 24.531 1.00 16.78 122 GLU A CA 1
ATOM 834 C C . GLU A 1 124 ? 21.399 8.428 25.000 1.00 17.55 122 GLU A C 1
ATOM 835 O O . GLU A 1 124 ? 20.683 8.329 25.992 1.00 15.45 122 GLU A O 1
ATOM 841 N N . ASP A 1 125 ? 21.444 9.534 24.276 1.00 16.48 123 ASP A N 1
ATOM 842 C CA . ASP A 1 125 ? 20.694 10.710 24.659 1.00 17.76 123 ASP A CA 1
ATOM 843 C C . ASP A 1 125 ? 19.322 10.680 24.016 1.00 16.86 123 ASP A C 1
ATOM 844 O O . ASP A 1 125 ? 19.182 10.408 22.823 1.00 19.52 123 ASP A O 1
ATOM 849 N N . TYR A 1 126 ? 18.306 10.907 24.834 1.00 13.92 124 TYR A N 1
ATOM 850 C CA . TYR A 1 126 ? 16.943 11.005 24.339 1.00 10.19 124 TYR A CA 1
ATOM 851 C C . TYR A 1 126 ? 16.412 12.408 24.610 1.00 10.44 124 TYR A C 1
ATOM 852 O O . TYR A 1 126 ? 16.993 13.176 25.401 1.00 12.64 124 TYR A O 1
ATOM 861 N N . ALA A 1 127 ? 15.306 12.726 23.951 1.00 11.92 125 ALA A N 1
ATOM 862 C CA . ALA A 1 127 ? 14.688 14.059 24.008 1.00 10.37 125 ALA A CA 1
ATOM 863 C C . ALA A 1 127 ? 14.283 14.447 25.413 1.00 12.52 125 ALA A C 1
ATOM 864 O O . ALA A 1 127 ? 13.891 13.586 26.209 1.00 12.05 125 ALA A O 1
ATOM 866 N N . PHE A 1 128 ? 14.391 15.737 25.726 1.00 13.26 126 PHE A N 1
ATOM 867 C CA . PHE A 1 128 ? 13.875 16.296 26.980 1.00 12.68 126 PHE A CA 1
ATOM 868 C C . PHE A 1 128 ? 12.399 15.953 27.169 1.00 12.73 126 PHE A C 1
ATOM 869 O O . PHE A 1 128 ? 11.968 15.625 28.275 1.00 13.01 126 PHE A O 1
ATOM 877 N N . LEU A 1 129 ? 11.625 16.017 26.091 1.00 11.22 127 LEU A N 1
ATOM 878 C CA . LEU A 1 129 ? 10.193 15.743 26.150 1.00 12.03 127 LEU A CA 1
ATOM 879 C C . LEU A 1 129 ? 9.860 14.248 26.149 1.00 11.60 127 LEU A C 1
ATOM 880 O O . LEU A 1 129 ? 8.677 13.886 26.221 1.00 13.94 127 LEU A O 1
ATOM 885 N N . VAL A 1 130 ? 10.881 13.384 26.073 1.00 11.66 128 VAL A N 1
ATOM 886 C CA . VAL A 1 130 ? 10.683 11.948 26.329 1.00 10.93 128 VAL A CA 1
ATOM 887 C C . VAL A 1 130 ? 11.088 11.611 27.765 1.00 11.46 128 VAL A C 1
ATOM 888 O O . VAL A 1 130 ? 10.276 11.060 28.542 1.00 12.76 128 VAL A O 1
ATOM 892 N N . THR A 1 131 ? 12.300 11.993 28.164 1.00 12.07 129 THR A N 1
ATOM 893 C CA . THR A 1 131 ? 12.757 11.666 29.523 1.00 12.08 129 THR A CA 1
ATOM 894 C C . THR A 1 131 ? 11.996 12.445 30.604 1.00 13.54 129 THR A C 1
ATOM 895 O O . THR A 1 131 ? 11.801 11.944 31.714 1.00 14.34 129 THR A O 1
ATOM 899 N N . GLY A 1 132 ? 11.532 13.637 30.254 1.00 12.38 130 GLY A N 1
ATOM 900 C CA . GLY A 1 132 ? 10.756 14.480 31.147 1.00 12.03 130 GLY A CA 1
ATOM 901 C C . GLY A 1 132 ? 9.400 13.901 31.466 1.00 12.93 130 GLY A C 1
ATOM 902 O O . GLY A 1 132 ? 8.739 14.399 32.370 1.00 15.37 130 GLY A O 1
ATOM 903 N N . LEU A 1 133 ? 8.968 12.860 30.742 1.00 11.34 131 LEU A N 1
ATOM 904 C CA . LEU A 1 133 ? 7.712 12.204 31.058 1.00 13.39 131 LEU A CA 1
ATOM 905 C C . LEU A 1 133 ? 7.790 11.389 32.343 1.00 17.28 131 LEU A C 1
ATOM 906 O O . LEU A 1 133 ? 6.776 11.143 32.991 1.00 17.36 131 LEU A O 1
ATOM 911 N N . GLU A 1 134 ? 8.990 10.966 32.705 1.00 15.68 132 GLU A N 1
ATOM 912 C CA . GLU A 1 134 ? 9.145 10.192 33.936 1.00 18.76 132 GLU A CA 1
ATOM 913 C C . GLU A 1 134 ? 8.577 10.981 35.134 1.00 16.46 132 GLU A C 1
ATOM 914 O O . GLU A 1 134 ? 8.807 12.191 35.267 1.00 20.65 132 GLU A O 1
ATOM 920 N N . SER A 1 135 ? 7.820 10.310 35.998 1.00 21.80 133 SER A N 1
ATOM 921 C CA . SER A 1 135 ? 7.205 10.971 37.161 1.00 18.76 133 SER A CA 1
ATOM 922 C C . SER A 1 135 ? 6.124 12.027 36.860 1.00 20.96 133 SER A C 1
ATOM 923 O O . SER A 1 135 ? 5.602 12.650 37.792 1.00 24.73 133 SER A O 1
ATOM 926 N N . GLN A 1 136 ? 5.876 12.332 35.588 1.00 19.27 134 GLN A N 1
ATOM 927 C CA . GLN A 1 136 ? 4.804 13.267 35.230 1.00 19.67 134 GLN A CA 1
ATOM 928 C C . GLN A 1 136 ? 3.699 12.655 34.366 1.00 16.77 134 GLN A C 1
ATOM 929 O O . GLN A 1 136 ? 2.619 13.232 34.187 1.00 17.86 134 GLN A O 1
ATOM 935 N N . ALA A 1 137 ? 4.007 11.506 33.794 1.00 15.42 135 ALA A N 1
ATOM 936 C CA . ALA A 1 137 ? 3.026 10.681 33.113 1.00 15.12 135 ALA A CA 1
ATOM 937 C C . ALA A 1 137 ? 3.144 9.294 33.713 1.00 12.64 135 ALA A C 1
ATOM 938 O O . ALA A 1 137 ? 4.079 9.009 34.472 1.00 13.33 135 ALA A O 1
ATOM 940 N N . ASN A 1 138 ? 2.217 8.412 33.360 1.00 10.80 136 ASN A N 1
ATOM 941 C CA . ASN A 1 138 ? 2.294 7.032 33.827 1.00 10.11 136 ASN A CA 1
ATOM 942 C C . ASN A 1 138 ? 3.237 6.251 32.949 1.00 12.97 136 ASN A C 1
ATOM 943 O O . ASN A 1 138 ? 2.806 5.595 32.016 1.00 14.39 136 ASN A O 1
ATOM 948 N N . VAL A 1 139 ? 4.526 6.375 33.227 1.00 10.57 137 VAL A N 1
ATOM 949 C CA . VAL A 1 139 ? 5.547 5.840 32.356 1.00 10.42 137 VAL A CA 1
ATOM 950 C C . VAL A 1 139 ? 6.619 5.208 33.210 1.00 10.73 137 VAL A C 1
ATOM 951 O O . VAL A 1 139 ? 6.906 5.687 34.326 1.00 14.30 137 VAL A O 1
ATOM 955 N N . GLU A 1 140 ? 7.179 4.108 32.727 1.00 9.04 138 GLU A N 1
ATOM 956 C CA . GLU A 1 140 ? 8.408 3.570 33.286 1.00 9.19 138 GLU A CA 1
ATOM 957 C C . GLU A 1 140 ? 9.431 3.566 32.169 1.00 10.60 138 GLU A C 1
ATOM 958 O O . GLU A 1 140 ? 9.160 3.082 31.065 1.00 10.68 138 GLU A O 1
ATOM 964 N N . ILE A 1 141 ? 10.620 4.073 32.465 1.00 10.02 139 ILE A N 1
ATOM 965 C CA . ILE A 1 141 ? 11.735 4.004 31.527 1.00 11.30 139 ILE A CA 1
ATOM 966 C C . ILE A 1 141 ? 12.533 2.733 31.785 1.00 10.60 139 ILE A C 1
ATOM 967 O O . ILE A 1 141 ? 12.884 2.429 32.934 1.00 12.24 139 ILE A O 1
ATOM 972 N N . LEU A 1 142 ? 12.776 1.978 30.715 1.00 9.51 140 LEU A N 1
ATOM 973 C CA . LEU A 1 142 ? 13.561 0.756 30.789 1.00 9.83 140 LEU A CA 1
ATOM 974 C C . LEU A 1 142 ? 14.797 0.969 29.906 1.00 10.01 140 LEU A C 1
ATOM 975 O O . LEU A 1 142 ? 14.734 0.852 28.674 1.00 10.31 140 LEU A O 1
ATOM 980 N N . ARG A 1 143 ? 15.919 1.293 30.539 1.00 9.89 141 ARG A N 1
ATOM 981 C CA . ARG A 1 143 ? 17.209 1.415 29.862 1.00 9.41 141 ARG A CA 1
ATOM 982 C C . ARG A 1 143 ? 17.785 0.042 29.607 1.00 9.49 141 ARG A C 1
ATOM 983 O O . ARG A 1 143 ? 17.692 -0.828 30.479 1.00 11.37 141 ARG A O 1
ATOM 991 N N . PHE A 1 144 ? 18.365 -0.171 28.426 1.00 8.77 142 PHE A N 1
ATOM 992 C CA . PHE A 1 144 ? 18.819 -1.515 28.096 1.00 9.08 142 PHE A CA 1
ATOM 993 C C . PHE A 1 144 ? 20.114 -1.514 27.317 1.00 10.45 142 PHE A C 1
ATOM 994 O O . PHE A 1 144 ? 20.397 -0.584 26.5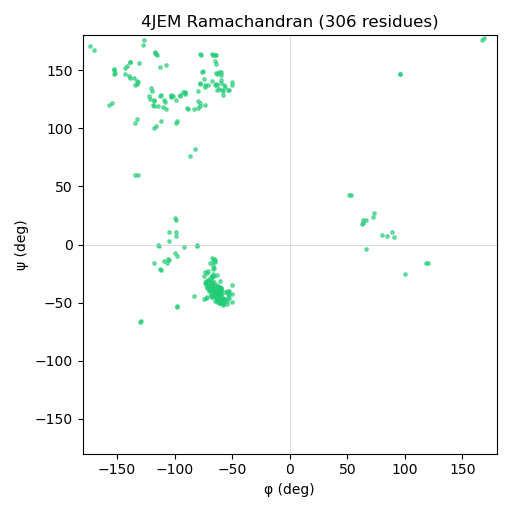33 1.00 11.33 142 PHE A O 1
ATOM 1002 N N . SER A 1 145 ? 20.874 -2.594 27.478 1.00 10.64 143 SER A N 1
ATOM 1003 C CA . SER A 1 145 ? 22.108 -2.752 26.721 1.00 11.27 143 SER A CA 1
ATOM 1004 C C . SER A 1 145 ? 22.050 -3.893 25.736 1.00 15.67 143 SER A C 1
ATOM 1005 O O . SER A 1 145 ? 22.996 -4.115 24.980 1.00 17.47 143 SER A O 1
ATOM 1008 N N . GLY A 1 146 ? 20.918 -4.585 25.722 1.00 13.49 144 GLY A N 1
ATOM 1009 C CA . GLY A 1 146 ? 20.648 -5.631 24.761 1.00 12.67 144 GLY A CA 1
ATOM 1010 C C . GLY A 1 146 ? 19.202 -6.053 24.844 1.00 9.91 144 GLY A C 1
ATOM 1011 O O . GLY A 1 146 ? 18.498 -5.701 25.782 1.00 11.70 144 GLY A O 1
ATOM 1012 N N . THR A 1 147 ? 18.754 -6.825 23.851 1.00 12.26 145 THR A N 1
ATOM 1013 C CA . THR A 1 147 ? 17.367 -7.229 23.759 1.00 10.52 145 THR A CA 1
ATOM 1014 C C . THR A 1 147 ? 17.010 -8.205 24.875 1.00 9.61 145 THR A C 1
ATOM 1015 O O . THR A 1 147 ? 15.889 -8.197 25.378 1.00 10.66 145 THR A O 1
ATOM 1019 N N . GLU A 1 148 ? 17.954 -9.064 25.263 1.00 12.06 146 GLU A N 1
ATOM 1020 C CA . GLU A 1 148 ? 17.664 -10.004 26.331 1.00 11.91 146 GLU A CA 1
ATOM 1021 C C . GLU A 1 148 ? 17.290 -9.287 27.627 1.00 10.45 146 GLU A C 1
ATOM 1022 O O . GLU A 1 148 ? 16.376 -9.706 28.323 1.00 11.22 146 GLU A O 1
ATOM 1028 N N . GLU A 1 149 ? 17.968 -8.171 27.914 1.00 10.69 147 GLU A N 1
ATOM 1029 C CA . GLU A 1 149 ? 17.623 -7.389 29.108 1.00 9.93 147 GLU A CA 1
ATOM 1030 C C . GLU A 1 149 ? 16.194 -6.861 29.075 1.00 11.40 147 GLU A C 1
ATOM 1031 O O . GLU A 1 149 ? 15.483 -6.880 30.086 1.00 9.70 147 GLU A O 1
ATOM 1037 N N . ILE A 1 150 ? 15.763 -6.415 27.904 1.00 11.07 148 ILE A N 1
ATOM 1038 C CA . ILE A 1 150 ? 14.385 -5.963 27.744 1.00 8.67 148 ILE A CA 1
ATOM 1039 C C . ILE A 1 150 ? 13.432 -7.108 28.060 1.00 10.16 148 ILE A C 1
ATOM 1040 O O . ILE A 1 150 ? 12.515 -6.953 28.855 1.00 10.49 148 ILE A O 1
ATOM 1045 N N . VAL A 1 151 ? 13.682 -8.275 27.461 1.00 10.88 149 VAL A N 1
ATOM 1046 C CA . VAL A 1 151 ? 12.818 -9.444 27.644 1.00 13.02 149 VAL A CA 1
ATOM 1047 C C . VAL A 1 151 ? 12.758 -9.840 29.122 1.00 11.10 149 VAL A C 1
ATOM 1048 O O . VAL A 1 151 ? 11.694 -10.180 29.622 1.00 13.24 149 VAL A O 1
ATOM 1052 N N . GLU A 1 152 ? 13.880 -9.717 29.826 1.00 11.08 150 GLU A N 1
ATOM 1053 C CA . GLU A 1 152 ? 13.934 -10.078 31.244 1.00 12.61 150 GLU A CA 1
ATOM 1054 C C . GLU A 1 152 ? 13.183 -9.115 32.160 1.00 11.07 150 GLU A C 1
ATOM 1055 O O . GLU A 1 152 ? 12.658 -9.530 33.202 1.00 13.71 150 GLU A O 1
ATOM 1061 N N . ARG A 1 153 ? 13.136 -7.842 31.781 1.00 10.44 151 ARG A N 1
ATOM 1062 C CA . ARG A 1 153 ? 12.627 -6.793 32.669 1.00 9.46 151 ARG A CA 1
ATOM 1063 C C . ARG A 1 153 ? 11.233 -6.288 32.302 1.00 9.78 151 ARG A C 1
ATOM 1064 O O . ARG A 1 153 ? 10.575 -5.617 33.104 1.00 11.62 151 ARG A O 1
ATOM 1072 N N . LEU A 1 154 ? 10.774 -6.643 31.108 1.00 10.37 152 LEU A N 1
ATOM 1073 C CA . LEU A 1 154 ? 9.563 -6.027 30.586 1.00 10.52 152 LEU A CA 1
ATOM 1074 C C . LEU A 1 154 ? 8.311 -6.351 31.381 1.00 9.66 152 LEU A C 1
ATOM 1075 O O . LEU A 1 154 ? 7.472 -5.466 31.605 1.00 10.65 152 LEU A O 1
ATOM 1080 N N . ASP A 1 155 ? 8.173 -7.597 31.837 1.00 11.04 153 ASP A N 1
ATOM 1081 C CA . ASP A 1 155 ? 6.954 -7.960 32.558 1.00 10.67 153 ASP A CA 1
ATOM 1082 C C . ASP A 1 155 ? 6.752 -7.160 33.834 1.00 10.17 153 ASP A C 1
ATOM 1083 O O . ASP A 1 155 ? 5.636 -6.736 34.124 1.00 12.93 153 ASP A O 1
ATOM 1088 N N . GLY A 1 156 ? 7.830 -6.933 34.580 1.00 10.69 154 GLY A N 1
ATOM 1089 C CA . GLY A 1 156 ? 7.754 -6.142 35.793 1.00 11.47 154 GLY A CA 1
ATOM 1090 C C . GLY A 1 156 ? 7.346 -4.704 35.518 1.00 8.75 154 GLY A C 1
ATOM 1091 O O . GLY A 1 156 ? 6.537 -4.114 36.236 1.00 11.51 154 GLY A O 1
ATOM 1092 N N . ALA A 1 157 ? 7.907 -4.141 34.452 1.00 8.77 155 ALA A N 1
ATOM 1093 C CA . ALA A 1 157 ? 7.625 -2.753 34.103 1.00 8.28 155 ALA A CA 1
ATOM 1094 C C . ALA A 1 157 ? 6.166 -2.591 33.660 1.00 9.64 155 ALA A C 1
ATOM 1095 O O . ALA A 1 157 ? 5.501 -1.641 34.066 1.00 10.20 155 ALA A O 1
ATOM 1097 N N . VAL A 1 158 ? 5.686 -3.515 32.830 1.00 9.27 156 VAL A N 1
ATOM 1098 C CA . VAL A 1 158 ? 4.289 -3.515 32.388 1.00 10.18 156 VAL A CA 1
ATOM 1099 C C . VAL A 1 158 ? 3.332 -3.643 33.577 1.00 11.11 156 VAL A C 1
ATOM 1100 O O . VAL A 1 158 ? 2.341 -2.901 33.686 1.00 10.75 156 VAL A O 1
ATOM 1104 N N . ALA A 1 159 ? 3.639 -4.563 34.492 1.00 10.06 157 ALA A N 1
ATOM 1105 C CA . ALA A 1 159 ? 2.807 -4.747 35.670 1.00 11.45 157 ALA A CA 1
ATOM 1106 C C . ALA A 1 159 ? 2.757 -3.489 36.524 1.00 10.50 157 ALA A C 1
ATOM 1107 O O . ALA A 1 159 ? 1.696 -3.117 37.020 1.00 12.47 157 ALA A O 1
ATOM 1109 N N . ARG A 1 160 ? 3.895 -2.801 36.660 1.00 10.05 158 ARG A N 1
ATOM 1110 C CA . ARG A 1 160 ? 3.910 -1.600 37.476 1.00 9.92 158 ARG A CA 1
ATOM 1111 C C . ARG A 1 160 ? 3.084 -0.472 36.873 1.00 10.55 158 ARG A C 1
ATOM 1112 O O . ARG A 1 160 ? 2.311 0.150 37.570 1.00 10.77 158 ARG A O 1
ATOM 1120 N N . VAL A 1 161 ? 3.224 -0.218 35.578 1.00 10.09 159 VAL A N 1
ATOM 1121 C CA . VAL A 1 161 ? 2.454 0.867 35.004 1.00 8.01 159 VAL A CA 1
ATOM 1122 C C . VAL A 1 161 ? 0.970 0.519 34.927 1.00 8.95 159 VAL A C 1
ATOM 1123 O O . VAL A 1 161 ? 0.136 1.398 35.114 1.00 9.62 159 VAL A O 1
ATOM 1127 N N . LEU A 1 162 ? 0.630 -0.744 34.663 1.00 10.85 160 LEU A N 1
ATOM 1128 C CA . LEU A 1 162 ? -0.783 -1.131 34.713 1.00 11.28 160 LEU A CA 1
ATOM 1129 C C . LEU A 1 162 ? -1.343 -0.960 36.117 1.00 12.08 160 LEU A C 1
ATOM 1130 O O . LEU A 1 162 ? -2.488 -0.515 36.281 1.00 13.21 160 LEU A O 1
ATOM 1135 N N . GLY A 1 163 ? -0.529 -1.283 37.120 1.00 10.80 161 GLY A N 1
ATOM 1136 C CA . GLY A 1 163 ? -0.943 -1.102 38.510 1.00 12.96 161 GLY A CA 1
ATOM 1137 C C . GLY A 1 163 ? -1.195 0.355 38.876 1.00 15.21 161 GLY A C 1
ATOM 1138 O O . GLY A 1 163 ? -1.974 0.644 39.781 1.00 19.48 161 GLY A O 1
ATOM 1139 N N . ARG A 1 164 ? -0.545 1.273 38.184 1.00 12.93 162 ARG A N 1
ATOM 1140 C CA . ARG A 1 164 ? -0.709 2.693 38.453 1.00 14.54 162 ARG A CA 1
ATOM 1141 C C . ARG A 1 164 ? -1.806 3.336 37.616 1.00 13.60 162 ARG A C 1
ATOM 1142 O O . ARG A 1 164 ? -2.029 4.531 37.752 1.00 14.64 162 ARG A O 1
ATOM 1150 N N . ALA A 1 165 ? -2.460 2.583 36.722 1.00 13.17 163 ALA A N 1
ATOM 1151 C CA . ALA A 1 165 ? -3.412 3.225 35.799 1.00 11.54 163 ALA A CA 1
ATOM 1152 C C . ALA A 1 165 ? -4.483 3.937 36.607 1.00 14.82 163 ALA A C 1
ATOM 1153 O O . ALA A 1 165 ? -5.070 3.368 37.523 1.00 16.25 163 ALA A O 1
ATOM 1155 N N . GLY A 1 166 ? -4.692 5.206 36.289 1.00 12.61 164 GLY A N 1
ATOM 1156 C CA . GLY A 1 166 ? -5.705 5.975 37.002 1.00 14.09 164 GLY A CA 1
ATOM 1157 C C . GLY A 1 166 ? -5.165 6.896 38.087 1.00 17.13 164 GLY A C 1
ATOM 1158 O O . GLY A 1 166 ? -5.801 7.883 38.420 1.00 13.93 164 GLY A O 1
ATOM 1159 N N . GLU A 1 167 ? -4.002 6.578 38.651 1.00 13.83 165 GLU A N 1
ATOM 1160 C CA . GLU A 1 167 ? -3.357 7.485 39.600 1.00 15.02 165 GLU A CA 1
ATOM 1161 C C . GLU A 1 167 ? -3.148 8.828 38.915 1.00 13.95 165 GLU A C 1
ATOM 1162 O O . GLU A 1 167 ? -2.781 8.878 37.731 1.00 14.34 165 GLU A O 1
ATOM 1168 N N . PRO A 1 168 ? -3.428 9.929 39.619 1.00 15.58 166 PRO A N 1
ATOM 1169 C CA . PRO A 1 168 ? -3.355 11.226 38.937 1.00 16.55 166 PRO A CA 1
ATOM 1170 C C . PRO A 1 168 ? -1.928 11.561 38.498 1.00 14.13 166 PRO A C 1
ATOM 1171 O O . PRO A 1 168 ? -0.962 11.285 39.219 1.00 20.50 166 PRO A O 1
ATOM 1175 N N . THR A 1 169 ? -1.815 12.080 37.282 1.00 16.07 167 THR A N 1
ATOM 1176 C CA . THR A 1 169 ? -0.527 12.479 36.727 1.00 15.61 167 THR A CA 1
ATOM 1177 C C . THR A 1 169 ? -0.663 13.873 36.165 1.00 20.09 167 THR A C 1
ATOM 1178 O O . THR A 1 169 ? -1.758 14.297 35.794 1.00 19.72 167 THR A O 1
ATOM 1182 N N . VAL A 1 170 ? 0.461 14.569 36.076 1.00 18.51 168 VAL A N 1
ATOM 1183 C CA . VAL A 1 170 ? 0.509 15.917 35.533 1.00 18.06 168 VAL A CA 1
ATOM 1184 C C . VAL A 1 170 ? 0.157 15.903 34.052 1.00 23.99 168 VAL A C 1
ATOM 1185 O O . VAL A 1 170 ? -0.482 16.831 33.549 1.00 23.67 168 VAL A O 1
ATOM 1189 N N . ALA B 1 12 ? -13.908 35.461 10.234 1.00 25.58 10 ALA B N 1
ATOM 1190 C CA . ALA B 1 12 ? -12.889 34.531 10.705 1.00 19.94 10 ALA B CA 1
ATOM 1191 C C . ALA B 1 12 ? -12.962 34.453 12.215 1.00 19.91 10 ALA B C 1
ATOM 1192 O O . ALA B 1 12 ? -13.312 35.432 12.877 1.00 20.21 10 ALA B O 1
ATOM 1194 N N . PRO B 1 13 ? -12.644 33.287 12.770 1.00 14.59 11 PRO B N 1
ATOM 1195 C CA . PRO B 1 13 ? -12.651 33.159 14.223 1.00 12.59 11 PRO B CA 1
ATOM 1196 C C . PRO B 1 13 ? -11.603 34.061 14.868 1.00 13.57 11 PRO B C 1
ATOM 1197 O O . PRO B 1 13 ? -10.538 34.323 14.301 1.00 15.60 11 PRO B O 1
ATOM 1201 N N . ALA B 1 14 ? -11.921 34.545 16.058 1.00 10.77 12 ALA B N 1
ATOM 1202 C CA . ALA B 1 14 ? -10.937 35.285 16.842 1.00 11.88 12 ALA B CA 1
ATOM 1203 C C . ALA B 1 14 ? -9.820 34.345 17.280 1.00 14.70 12 ALA B C 1
ATOM 1204 O O . ALA B 1 14 ? -10.097 33.199 17.658 1.00 15.20 12 ALA B O 1
ATOM 1206 N N . VAL B 1 15 ? -8.578 34.834 17.254 1.00 12.34 13 VAL B N 1
ATOM 1207 C CA . VAL B 1 15 ? -7.433 34.010 17.642 1.00 12.19 13 VAL B CA 1
ATOM 1208 C C . VAL B 1 15 ? -6.856 34.572 18.941 1.00 10.96 13 VAL B C 1
ATOM 1209 O O . VAL B 1 15 ? -6.238 35.645 18.975 1.00 12.40 13 VAL B O 1
ATOM 1213 N N . GLY B 1 16 ? -7.110 33.862 20.028 1.00 11.99 14 GLY B N 1
ATOM 1214 C CA . GLY B 1 16 ? -6.683 34.338 21.337 1.00 11.03 14 GLY B CA 1
ATOM 1215 C C . GLY B 1 16 ? -5.242 34.030 21.680 1.00 12.77 14 GLY B C 1
ATOM 1216 O O . GLY B 1 16 ? -4.515 34.862 22.207 1.00 13.89 14 GLY B O 1
ATOM 1217 N N . SER B 1 17 ? -4.834 32.797 21.397 1.00 11.97 15 SER B N 1
ATOM 1218 C CA . SER B 1 17 ? -3.487 32.341 21.746 1.00 12.48 15 SER B CA 1
ATOM 1219 C C . SER B 1 17 ? -3.018 31.257 20.806 1.00 10.47 15 SER B C 1
ATOM 1220 O O . SER B 1 17 ? -3.819 30.472 20.304 1.00 11.49 15 SER B O 1
ATOM 1223 N N . VAL B 1 18 ? -1.708 31.204 20.604 1.00 11.71 16 VAL B N 1
ATOM 1224 C CA . VAL B 1 18 ? -1.079 30.181 19.776 1.00 9.58 16 VAL B CA 1
ATOM 1225 C C . VAL B 1 18 ? 0.095 29.611 20.535 1.00 11.07 16 VAL B C 1
ATOM 1226 O O . VAL B 1 18 ? 0.834 30.343 21.197 1.00 12.33 16 VAL B O 1
ATOM 1230 N N . PHE B 1 19 ? 0.274 28.296 20.435 1.00 9.97 17 PHE B N 1
ATOM 1231 C CA . PHE B 1 19 ? 1.515 27.680 20.887 1.00 10.14 17 PHE B CA 1
ATOM 1232 C C . PHE B 1 19 ? 2.369 27.465 19.653 1.00 10.80 17 PHE B C 1
ATOM 1233 O O . PHE B 1 19 ? 1.940 26.798 18.715 1.00 11.00 17 PHE B O 1
ATOM 1241 N N . LEU B 1 20 ? 3.582 28.001 19.679 1.00 11.19 18 LEU B N 1
ATOM 1242 C CA . LEU B 1 20 ? 4.489 27.870 18.552 1.00 11.77 18 LEU B CA 1
ATOM 1243 C C . LEU B 1 20 ? 5.613 26.890 18.898 1.00 11.48 18 LEU B C 1
ATOM 1244 O O . LEU B 1 20 ? 6.391 27.152 19.795 1.00 11.88 18 LEU B O 1
ATOM 1249 N N . GLY B 1 21 ? 5.680 25.782 18.166 1.00 11.15 19 GLY B N 1
ATOM 1250 C CA . GLY B 1 21 ? 6.710 24.777 18.366 1.00 12.15 19 GLY B CA 1
ATOM 1251 C C . GLY B 1 21 ? 7.603 24.606 17.153 1.00 12.29 19 GLY B C 1
ATOM 1252 O O . GLY B 1 21 ? 7.296 25.064 16.029 1.00 12.65 19 GLY B O 1
ATOM 1253 N N . GLY B 1 22 ? 8.729 23.943 17.386 1.00 11.46 20 GLY B N 1
ATOM 1254 C CA . GLY B 1 22 ? 9.642 23.583 16.320 1.00 9.74 20 GLY B CA 1
ATOM 1255 C C . GLY B 1 22 ? 10.957 23.089 16.912 1.00 11.64 20 GLY B C 1
ATOM 1256 O O . GLY B 1 22 ? 11.169 23.130 18.125 1.00 11.86 20 GLY B O 1
ATOM 1257 N N . PRO B 1 23 ? 11.877 22.671 16.042 1.00 11.21 21 PRO B N 1
ATOM 1258 C CA . PRO B 1 23 ? 13.195 22.168 16.453 1.00 12.44 21 PRO B CA 1
ATOM 1259 C C . PRO B 1 23 ? 13.877 23.127 17.434 1.00 12.47 21 PRO B C 1
ATOM 1260 O O . PRO B 1 23 ? 13.813 24.347 17.257 1.00 12.25 21 PRO B O 1
ATOM 1264 N N . PHE B 1 24 ? 14.491 22.572 18.485 1.00 10.63 22 PHE B N 1
ATOM 1265 C CA . PHE B 1 24 ? 15.166 23.406 19.483 1.00 9.78 22 PHE B CA 1
ATOM 1266 C C . PHE B 1 24 ? 16.575 22.858 19.684 1.00 13.68 22 PHE B C 1
ATOM 1267 O O . PHE B 1 24 ? 17.544 23.529 19.325 1.00 14.84 22 PHE B O 1
ATOM 1275 N N . ARG B 1 25 ? 16.699 21.646 20.232 1.00 14.84 23 ARG B N 1
ATOM 1276 C CA . ARG B 1 25 ? 18.025 21.066 20.462 1.00 17.13 23 ARG B CA 1
ATOM 1277 C C . ARG B 1 25 ? 18.932 21.127 19.231 1.00 15.48 23 ARG B C 1
ATOM 1278 O O . ARG B 1 25 ? 20.087 21.585 19.322 1.00 17.64 23 ARG B O 1
ATOM 1286 N N . GLN B 1 26 ? 18.417 20.685 18.086 1.00 15.03 24 GLN B N 1
ATOM 1287 C CA . GLN B 1 26 ? 19.211 20.646 16.849 1.00 17.30 24 GLN B CA 1
ATOM 1288 C C . GLN B 1 26 ? 19.600 22.021 16.319 1.00 17.90 24 GLN B C 1
ATOM 1289 O O . GLN B 1 26 ? 20.483 22.130 15.466 1.00 20.02 24 GLN B O 1
ATOM 1295 N N . LEU B 1 27 ? 18.949 23.068 16.811 1.00 14.70 25 LEU B N 1
ATOM 1296 C CA . LEU B 1 27 ? 19.267 24.418 16.338 1.00 16.79 25 LEU B CA 1
ATOM 1297 C C . LEU B 1 27 ? 20.221 25.157 17.268 1.00 17.88 25 LEU B C 1
ATOM 1298 O O . LEU B 1 27 ? 20.741 26.222 16.913 1.00 19.46 25 LEU B O 1
ATOM 1303 N N . VAL B 1 28 ? 20.474 24.604 18.449 1.00 16.62 26 VAL B N 1
ATOM 1304 C CA . VAL B 1 28 ? 21.383 25.243 19.382 1.00 17.87 26 VAL B CA 1
ATOM 1305 C C . VAL B 1 28 ? 22.791 24.956 18.904 1.00 18.53 26 VAL B C 1
ATOM 1306 O O . VAL B 1 28 ? 23.200 23.800 18.758 1.00 21.24 26 VAL B O 1
ATOM 1310 N N . ASP B 1 29 ? 23.540 26.015 18.641 1.00 17.21 27 ASP B N 1
ATOM 1311 C CA . ASP B 1 29 ? 24.917 25.853 18.174 1.00 18.09 27 ASP B CA 1
ATOM 1312 C C . ASP B 1 29 ? 25.768 25.413 19.355 1.00 19.08 27 ASP B C 1
ATOM 1313 O O . ASP B 1 29 ? 25.846 26.105 20.377 1.00 18.31 27 ASP B O 1
ATOM 1318 N N . PRO B 1 30 ? 26.404 24.231 19.235 1.00 19.20 28 PRO B N 1
ATOM 1319 C CA . PRO B 1 30 ? 27.174 23.760 20.388 1.00 19.56 28 PRO B CA 1
ATOM 1320 C C . PRO B 1 30 ? 28.381 24.651 20.689 1.00 21.00 28 PRO B C 1
ATOM 1321 O O . PRO B 1 30 ? 28.839 24.664 21.830 1.00 22.74 28 PRO B O 1
ATOM 1325 N N . ARG B 1 31 ? 28.837 25.434 19.714 1.00 18.28 29 ARG B N 1
ATOM 1326 C CA . ARG B 1 31 ? 29.952 26.350 19.974 1.00 19.21 29 ARG B CA 1
ATOM 1327 C C . ARG B 1 31 ? 29.572 27.482 20.945 1.00 18.58 29 ARG B C 1
ATOM 1328 O O . ARG B 1 31 ? 30.371 27.879 21.804 1.00 21.62 29 ARG B O 1
ATOM 1336 N N . THR B 1 32 ? 28.336 27.964 20.836 1.00 16.39 30 THR B N 1
ATOM 1337 C CA . THR B 1 32 ? 27.916 29.152 21.585 1.00 15.78 30 THR B CA 1
ATOM 1338 C C . THR B 1 32 ? 26.881 28.874 22.676 1.00 20.15 30 THR B C 1
ATOM 1339 O O . THR B 1 32 ? 26.743 29.647 23.623 1.00 19.02 30 THR B O 1
ATOM 1343 N N . GLY B 1 33 ? 26.167 27.763 22.545 1.00 18.89 31 GLY B N 1
ATOM 1344 C CA . GLY B 1 33 ? 25.113 27.421 23.488 1.00 15.69 31 GLY B CA 1
ATOM 1345 C C . GLY B 1 33 ? 23.777 28.075 23.177 1.00 19.28 31 GLY B C 1
ATOM 1346 O O . GLY B 1 33 ? 22.851 27.965 23.977 1.00 20.02 31 GLY B O 1
ATOM 1347 N N . VAL B 1 34 ? 23.665 28.741 22.031 1.00 16.89 32 VAL B N 1
ATOM 1348 C CA . VAL B 1 34 ? 22.419 29.423 21.654 1.00 18.20 32 VAL B CA 1
ATOM 1349 C C . VAL B 1 34 ? 22.123 29.208 20.164 1.00 17.67 32 VAL B C 1
ATOM 1350 O O . VAL B 1 34 ? 23.013 28.890 19.377 1.00 17.45 32 VAL B O 1
ATOM 1354 N N . MET B 1 35 ? 20.860 29.343 19.770 1.00 14.23 33 MET B N 1
ATOM 1355 C CA . MET B 1 35 ? 20.479 29.376 18.370 1.00 16.13 33 MET B CA 1
ATOM 1356 C C . MET B 1 35 ? 21.141 30.528 17.604 1.00 18.01 33 MET B C 1
ATOM 1357 O O . MET B 1 35 ? 21.370 31.581 18.177 1.00 20.78 33 MET B O 1
ATOM 1362 N N . SER B 1 36 ? 21.407 30.306 16.313 1.00 19.09 34 SER B N 1
ATOM 1363 C CA . SER B 1 36 ? 21.931 31.351 15.427 1.00 23.95 34 SER B CA 1
ATOM 1364 C C . SER B 1 36 ? 20.928 32.472 15.244 1.00 26.82 34 SER B C 1
ATOM 1365 O O . SER B 1 36 ? 19.733 32.302 15.502 1.00 23.01 34 SER B O 1
ATOM 1368 N N . SER B 1 37 ? 21.437 33.605 14.764 1.00 26.37 35 SER B N 1
ATOM 1369 C CA . SER B 1 37 ? 20.628 34.783 14.454 1.00 25.22 35 SER B CA 1
ATOM 1370 C C . SER B 1 37 ? 19.526 34.479 13.489 1.00 24.46 35 SER B C 1
ATOM 1371 O O . SER B 1 37 ? 18.378 34.872 13.707 1.00 26.97 35 SER B O 1
ATOM 1374 N N . GLY B 1 38 ? 19.886 33.790 12.415 1.00 22.55 36 GLY B N 1
ATOM 1375 C CA . GLY B 1 38 ? 18.949 33.429 11.381 1.00 25.05 36 GLY B CA 1
ATOM 1376 C C . GLY B 1 38 ? 17.840 32.592 11.981 1.00 25.40 36 GLY B C 1
ATOM 1377 O O . GLY B 1 38 ? 16.672 32.864 11.740 1.00 23.58 36 GLY B O 1
ATOM 1378 N N . ASP B 1 39 ? 18.201 31.596 12.790 1.00 23.08 37 ASP B N 1
ATOM 1379 C CA . ASP B 1 39 ? 17.188 30.751 13.407 1.00 21.48 37 ASP B CA 1
ATOM 1380 C C . ASP B 1 39 ? 16.315 31.463 14.454 1.00 21.24 37 ASP B C 1
ATOM 1381 O O . ASP B 1 39 ? 15.105 31.243 14.474 1.00 18.65 37 ASP B O 1
ATOM 1386 N N . GLN B 1 40 ? 16.904 32.304 15.306 1.00 20.14 38 GLN B N 1
ATOM 1387 C CA . GLN B 1 40 ? 16.121 33.095 16.261 1.00 17.51 38 GLN B CA 1
ATOM 1388 C C . GLN B 1 40 ? 15.143 33.975 15.514 1.00 19.84 38 GLN B C 1
ATOM 1389 O O . GLN B 1 40 ? 13.995 34.150 15.946 1.00 20.80 38 GLN B O 1
ATOM 1395 N N . ASN B 1 41 ? 15.609 34.536 14.398 1.00 22.21 39 ASN B N 1
ATOM 1396 C CA . ASN B 1 41 ? 14.795 35.464 13.612 1.00 19.42 39 ASN B CA 1
ATOM 1397 C C . ASN B 1 41 ? 13.526 34.831 13.046 1.00 20.21 39 ASN B C 1
ATOM 1398 O O . ASN B 1 41 ? 12.470 35.475 12.976 1.00 18.76 39 ASN B O 1
ATOM 1403 N N . VAL B 1 42 ? 13.617 33.575 12.641 1.00 20.03 40 VAL B N 1
ATOM 1404 C CA . VAL B 1 42 ? 12.441 32.883 12.127 1.00 16.24 40 VAL B CA 1
ATOM 1405 C C . VAL B 1 42 ? 11.353 32.829 13.208 1.00 19.54 40 VAL B C 1
ATOM 1406 O O . VAL B 1 42 ? 10.196 33.216 12.985 1.00 16.68 40 VAL B O 1
ATOM 1410 N N . PHE B 1 43 ? 11.737 32.388 14.398 1.00 16.48 41 PHE B N 1
ATOM 1411 C CA . PHE B 1 43 ? 10.769 32.309 15.485 1.00 15.20 41 PHE B CA 1
ATOM 1412 C C . PHE B 1 43 ? 10.283 33.679 15.908 1.00 16.29 41 PHE B C 1
ATOM 1413 O O . PHE B 1 43 ? 9.087 33.868 16.114 1.00 16.42 41 PHE B O 1
ATOM 1421 N N . SER B 1 44 ? 11.196 34.644 15.992 1.00 15.03 42 SER B N 1
ATOM 1422 C CA . SER B 1 44 ? 10.831 35.994 16.405 1.00 15.49 42 SER B CA 1
ATOM 1423 C C . SER B 1 44 ? 9.846 36.650 15.455 1.00 13.99 42 SER B C 1
ATOM 1424 O O . SER B 1 44 ? 8.929 37.331 15.910 1.00 15.99 42 SER B O 1
ATOM 1427 N N . ARG B 1 45 ? 10.034 36.442 14.160 1.00 17.38 43 ARG B N 1
ATOM 1428 C CA . ARG B 1 45 ? 9.104 36.970 13.153 1.00 15.35 43 ARG B CA 1
ATOM 1429 C C . ARG B 1 45 ? 7.710 36.393 13.333 1.00 17.79 43 ARG B C 1
ATOM 1430 O O . ARG B 1 45 ? 6.716 37.131 13.280 1.00 18.00 43 ARG B O 1
ATOM 1438 N N . LEU B 1 46 ? 7.629 35.083 13.579 1.00 16.40 44 LEU B N 1
ATOM 1439 C CA . LEU B 1 46 ? 6.321 34.463 13.796 1.00 14.74 44 LEU B CA 1
ATOM 1440 C C . LEU B 1 46 ? 5.683 34.904 15.111 1.00 14.15 44 LEU B C 1
ATOM 1441 O O . LEU B 1 46 ? 4.475 35.115 15.171 1.00 14.02 44 LEU B O 1
ATOM 1446 N N . ILE B 1 47 ? 6.477 35.045 16.163 1.00 13.86 45 ILE B N 1
ATOM 1447 C CA . ILE B 1 47 ? 5.975 35.537 17.441 1.00 12.52 45 ILE B CA 1
ATOM 1448 C C . ILE B 1 47 ? 5.380 36.944 17.263 1.00 14.15 45 ILE B C 1
ATOM 1449 O O . ILE B 1 47 ? 4.251 37.221 17.696 1.00 14.66 45 ILE B O 1
ATOM 1454 N N . GLU B 1 48 ? 6.143 37.812 16.609 1.00 14.55 46 GLU B N 1
ATOM 1455 C CA . GLU B 1 48 ? 5.732 39.203 16.382 1.00 16.36 46 GLU B CA 1
ATOM 1456 C C . GLU B 1 48 ? 4.511 39.275 15.494 1.00 15.85 46 GLU B C 1
ATOM 1457 O O . GLU B 1 48 ? 3.630 40.104 15.719 1.00 16.79 46 GLU B O 1
ATOM 1463 N N . HIS B 1 49 ? 4.435 38.369 14.529 1.00 14.63 47 HIS B N 1
ATOM 1464 C CA . HIS B 1 49 ? 3.275 38.292 13.654 1.00 17.34 47 HIS B CA 1
ATOM 1465 C C . HIS B 1 49 ? 2.002 38.154 14.472 1.00 16.34 47 HIS B C 1
ATOM 1466 O O . HIS B 1 49 ? 1.043 38.915 14.303 1.00 16.26 47 HIS B O 1
ATOM 1473 N N . PHE B 1 50 ? 1.994 37.194 15.391 1.00 14.92 48 PHE B N 1
ATOM 1474 C CA . PHE B 1 50 ? 0.816 36.988 16.220 1.00 14.07 48 PHE B CA 1
ATOM 1475 C C . PHE B 1 50 ? 0.596 38.062 17.283 1.00 14.29 48 PHE B C 1
ATOM 1476 O O . PHE B 1 50 ? -0.532 38.559 17.442 1.00 13.66 48 PHE B O 1
ATOM 1484 N N . GLU B 1 51 ? 1.649 38.431 18.010 1.00 13.93 49 GLU B N 1
ATOM 1485 C CA . GLU B 1 51 ? 1.482 39.375 19.108 1.00 12.54 49 GLU B CA 1
ATOM 1486 C C . GLU B 1 51 ? 1.012 40.727 18.604 1.00 16.39 49 GLU B C 1
ATOM 1487 O O . GLU B 1 51 ? 0.205 41.380 19.255 1.00 16.47 49 GLU B O 1
ATOM 1493 N N . SER B 1 52 ? 1.475 41.122 17.426 1.00 17.49 50 SER B N 1
ATOM 1494 C CA . SER B 1 52 ? 1.080 42.434 16.881 1.00 16.48 50 SER B CA 1
ATOM 1495 C C . SER B 1 52 ? -0.395 42.477 16.483 1.00 18.55 50 SER B C 1
ATOM 1496 O O . SER B 1 52 ? -0.979 43.559 16.339 1.00 19.63 50 SER B O 1
ATOM 1499 N N . ARG B 1 53 ? -0.996 41.285 16.371 1.00 14.76 51 ARG B N 1
ATOM 1500 C CA . ARG B 1 53 ? -2.377 41.083 15.933 1.00 14.79 51 ARG B CA 1
ATOM 1501 C C . ARG B 1 53 ? -3.296 40.743 17.092 1.00 14.62 51 ARG B C 1
ATOM 1502 O O . ARG B 1 53 ? -4.431 40.304 16.886 1.00 16.11 51 ARG B O 1
ATOM 1510 N N . GLY B 1 54 ? -2.790 40.889 18.316 1.00 14.48 52 GLY B N 1
ATOM 1511 C CA . GLY B 1 54 ? -3.605 40.716 19.499 1.00 14.49 52 GLY B CA 1
ATOM 1512 C C . GLY B 1 54 ? -3.670 39.296 20.029 1.00 13.58 52 GLY B C 1
ATOM 1513 O O . GLY B 1 54 ? -4.512 38.991 20.868 1.00 14.43 52 GLY B O 1
ATOM 1514 N N . THR B 1 55 ? -2.816 38.423 19.493 1.00 11.92 53 THR B N 1
ATOM 1515 C CA . THR B 1 55 ? -2.783 37.031 19.896 1.00 12.61 53 THR B CA 1
ATOM 1516 C C . THR B 1 55 ? -1.610 36.742 20.818 1.00 12.46 53 THR B C 1
ATOM 1517 O O . THR B 1 55 ? -0.465 37.029 20.472 1.00 14.37 53 THR B O 1
ATOM 1521 N N . THR B 1 56 ? -1.894 36.129 21.963 1.00 11.14 54 THR B N 1
ATOM 1522 C CA . THR B 1 56 ? -0.845 35.717 22.908 1.00 12.64 54 THR B CA 1
ATOM 1523 C C . THR B 1 56 ? -0.071 34.538 22.321 1.00 12.24 54 THR B C 1
ATOM 1524 O O . THR B 1 56 ? -0.669 33.650 21.685 1.00 13.25 54 THR B O 1
ATOM 1528 N N . VAL B 1 57 ? 1.257 34.560 22.457 1.00 12.46 55 VAL B N 1
ATOM 1529 C CA . VAL B 1 57 ? 2.084 33.475 21.932 1.00 12.89 55 VAL B CA 1
ATOM 1530 C C . VAL B 1 57 ? 2.858 32.750 23.025 1.00 12.82 55 VAL B C 1
ATOM 1531 O O . VAL B 1 57 ? 3.582 33.373 23.787 1.00 15.46 55 VAL B O 1
ATOM 1535 N N . TYR B 1 58 ? 2.684 31.432 23.100 1.00 10.26 56 TYR B N 1
ATOM 1536 C CA . TYR B 1 58 ? 3.536 30.580 23.918 1.00 12.81 56 TYR B CA 1
ATOM 1537 C C . TYR B 1 58 ? 4.636 30.016 23.040 1.00 13.12 56 TYR B C 1
ATOM 1538 O O . TYR B 1 58 ? 4.367 29.458 21.977 1.00 13.27 56 TYR B O 1
ATOM 1547 N N . ASN B 1 59 ? 5.890 30.169 23.459 1.00 12.99 57 ASN B N 1
ATOM 1548 C CA . ASN B 1 59 ? 7.002 29.644 22.659 1.00 11.47 57 ASN B CA 1
ATOM 1549 C C . ASN B 1 59 ? 8.216 29.351 23.514 1.00 13.25 57 ASN B C 1
ATOM 1550 O O . ASN B 1 59 ? 8.704 30.230 24.213 1.00 15.17 57 ASN B O 1
ATOM 1555 N N . ALA B 1 60 ? 8.677 28.096 23.489 1.00 12.34 58 ALA B N 1
ATOM 1556 C CA . ALA B 1 60 ? 9.766 27.670 24.365 1.00 13.79 58 ALA B CA 1
ATOM 1557 C C . ALA B 1 60 ? 11.084 28.327 24.019 1.00 12.15 58 ALA B C 1
ATOM 1558 O O . ALA B 1 60 ? 11.887 28.594 24.911 1.00 14.28 58 ALA B O 1
ATOM 1560 N N . HIS B 1 61 ? 11.306 28.566 22.729 1.00 12.96 59 HIS B N 1
ATOM 1561 C CA . HIS B 1 61 ? 12.593 29.096 22.266 1.00 13.78 59 HIS B CA 1
ATOM 1562 C C . HIS B 1 61 ? 12.855 30.464 22.917 1.00 15.87 59 HIS B C 1
ATOM 1563 O O . HIS B 1 61 ? 13.922 30.709 23.502 1.00 15.37 59 HIS B O 1
ATOM 1570 N N . ARG B 1 62 ? 11.877 31.355 22.832 1.00 14.97 60 ARG B N 1
ATOM 1571 C CA . ARG B 1 62 ? 11.991 32.652 23.500 1.00 15.24 60 ARG B CA 1
ATOM 1572 C C . ARG B 1 62 ? 12.041 32.508 25.020 1.00 16.83 60 ARG B C 1
ATOM 1573 O O . ARG B 1 62 ? 12.857 33.121 25.687 1.00 16.48 60 ARG B O 1
ATOM 1581 N N . ARG B 1 63 ? 11.171 31.667 25.562 1.00 15.64 61 ARG B N 1
ATOM 1582 C CA . ARG B 1 63 ? 11.104 31.430 27.003 1.00 13.73 61 ARG B CA 1
ATOM 1583 C C . ARG B 1 63 ? 12.450 31.010 27.620 1.00 13.92 61 ARG B C 1
ATOM 1584 O O . ARG B 1 63 ? 12.819 31.447 28.722 1.00 16.99 61 ARG B O 1
ATOM 1592 N N . GLU B 1 64 ? 13.167 30.168 26.888 1.00 13.59 62 GLU B N 1
ATOM 1593 C CA . GLU B 1 64 ? 14.406 29.564 27.358 1.00 15.04 62 GLU B CA 1
ATOM 1594 C C . GLU B 1 64 ? 15.625 30.284 26.810 1.00 16.89 62 GLU B C 1
ATOM 1595 O O . GLU B 1 64 ? 16.713 29.719 26.744 1.00 16.10 62 GLU B O 1
ATOM 1601 N N . ALA B 1 65 ? 15.420 31.545 26.431 1.00 15.53 63 ALA B N 1
ATOM 1602 C CA . ALA B 1 65 ? 16.507 32.415 25.987 1.00 17.62 63 ALA B CA 1
ATOM 1603 C C . ALA B 1 65 ? 17.336 31.784 24.871 1.00 15.67 63 ALA B C 1
ATOM 1604 O O . ALA B 1 65 ? 18.580 31.836 24.886 1.00 15.12 63 ALA B O 1
ATOM 1606 N N . TRP B 1 66 ? 16.642 31.162 23.921 1.00 14.83 64 TRP B N 1
ATOM 1607 C CA . TRP B 1 66 ? 17.238 30.662 22.687 1.00 14.42 64 TRP B CA 1
ATOM 1608 C C . TRP B 1 66 ? 18.268 29.575 22.943 1.00 14.81 64 TRP B C 1
ATOM 1609 O O . TRP B 1 66 ? 19.084 29.253 22.075 1.00 16.50 64 TRP B O 1
ATOM 1620 N N . GLY B 1 67 ? 18.202 28.998 24.139 1.00 15.02 65 GLY B N 1
ATOM 1621 C CA . GLY B 1 67 ? 19.081 27.896 24.506 1.00 15.73 65 GLY B CA 1
ATOM 1622 C C . GLY B 1 67 ? 19.939 28.224 25.712 1.00 19.53 65 GLY B C 1
ATOM 1623 O O . GLY B 1 67 ? 20.516 27.329 26.343 1.00 19.14 65 GLY B O 1
ATOM 1624 N N . ALA B 1 68 ? 20.021 29.507 26.051 1.00 15.56 66 ALA B N 1
ATOM 1625 C CA . ALA B 1 68 ? 20.837 29.965 27.175 1.00 17.84 66 ALA B CA 1
ATOM 1626 C C . ALA B 1 68 ? 20.236 29.643 28.544 1.00 21.51 66 ALA B C 1
ATOM 1627 O O . ALA B 1 68 ? 20.943 29.627 29.564 1.00 22.12 66 ALA B O 1
ATOM 1629 N N . GLU B 1 69 ? 18.921 29.454 28.583 1.00 17.82 67 GLU B N 1
ATOM 1630 C CA . GLU B 1 69 ? 18.248 29.201 29.851 1.00 21.21 67 GLU B CA 1
ATOM 1631 C C . GLU B 1 69 ? 17.273 28.042 29.721 1.00 19.37 67 GLU B C 1
ATOM 1632 O O . GLU B 1 69 ? 16.070 28.209 29.939 1.00 16.81 67 GLU B O 1
ATOM 1638 N N . PHE B 1 70 ? 17.804 26.871 29.363 1.00 19.02 68 PHE B N 1
ATOM 1639 C CA . PHE B 1 70 ? 16.992 25.663 29.234 1.00 19.45 68 PHE B CA 1
ATOM 1640 C C . PHE B 1 70 ? 16.317 25.346 30.564 1.00 21.23 68 PHE B C 1
ATOM 1641 O O . PHE B 1 70 ? 16.956 25.437 31.614 1.00 24.28 68 PHE B O 1
ATOM 1649 N N . LEU B 1 71 ? 15.050 24.925 30.510 1.00 18.23 69 LEU B N 1
ATOM 1650 C CA . LEU B 1 71 ? 14.405 24.295 31.663 1.00 17.72 69 LEU B CA 1
ATOM 1651 C C . LEU B 1 71 ? 14.887 22.859 31.792 1.00 18.54 69 LEU B C 1
ATOM 1652 O O . LEU B 1 71 ? 15.416 22.286 30.833 1.00 22.70 69 LEU B O 1
ATOM 1657 N N . SER B 1 72 ? 14.676 22.250 32.961 1.00 20.56 70 SER B N 1
ATOM 1658 C CA . SER B 1 72 ? 14.927 20.815 33.107 1.00 16.48 70 SER B CA 1
ATOM 1659 C C . SER B 1 72 ? 13.960 20.028 32.212 1.00 18.24 70 SER B C 1
ATOM 1660 O O . SER B 1 72 ? 12.922 20.553 31.817 1.00 16.93 70 SER B O 1
ATOM 1663 N N . PRO B 1 73 ? 14.310 18.784 31.867 1.00 15.50 71 PRO B N 1
ATOM 1664 C CA . PRO B 1 73 ? 13.381 17.984 31.061 1.00 17.39 71 PRO B CA 1
ATOM 1665 C C . PRO B 1 73 ? 11.986 17.914 31.673 1.00 14.71 71 PRO B C 1
ATOM 1666 O O . PRO B 1 73 ? 10.995 18.063 30.960 1.00 14.50 71 PRO B O 1
ATOM 1670 N N . ALA B 1 74 ? 11.895 17.721 32.982 1.00 15.02 72 ALA B N 1
ATOM 1671 C CA . ALA B 1 74 ? 10.581 17.659 33.617 1.00 16.78 72 ALA B CA 1
ATOM 1672 C C . ALA B 1 74 ? 9.774 18.965 33.500 1.00 14.72 72 ALA B C 1
ATOM 1673 O O . ALA B 1 74 ? 8.588 18.944 33.170 1.00 13.86 72 ALA B O 1
ATOM 1675 N N . GLU B 1 75 ? 10.420 20.092 33.781 1.00 15.73 73 GLU B N 1
ATOM 1676 C CA . GLU B 1 75 ? 9.743 21.385 33.725 1.00 15.86 73 GLU B CA 1
ATOM 1677 C C . GLU B 1 75 ? 9.324 21.711 32.292 1.00 14.80 73 GLU B C 1
ATOM 1678 O O . GLU B 1 75 ? 8.215 22.204 32.046 1.00 17.22 73 GLU B O 1
ATOM 1684 N N . ALA B 1 76 ? 10.225 21.447 31.345 1.00 14.99 74 ALA B N 1
ATOM 1685 C CA . ALA B 1 76 ? 9.937 21.736 29.943 1.00 15.70 74 ALA B CA 1
ATOM 1686 C C . ALA B 1 76 ? 8.726 20.934 29.507 1.00 15.03 74 ALA B C 1
ATOM 1687 O O . ALA B 1 76 ? 7.803 21.449 28.876 1.00 14.27 74 ALA B O 1
ATOM 1689 N N . THR B 1 77 ? 8.725 19.650 29.858 1.00 14.04 75 THR B N 1
ATOM 1690 C CA . THR B 1 77 ? 7.658 18.749 29.450 1.00 13.62 75 THR B CA 1
ATOM 1691 C C . THR B 1 77 ? 6.291 19.179 29.994 1.00 14.13 75 THR B C 1
ATOM 1692 O O . THR B 1 77 ? 5.302 19.227 29.260 1.00 13.69 75 THR B O 1
ATOM 1696 N N . ARG B 1 78 ? 6.238 19.465 31.292 1.00 13.86 76 ARG B N 1
ATOM 1697 C CA . ARG B 1 78 ? 4.996 19.895 31.925 1.00 15.10 76 ARG B CA 1
ATOM 1698 C C . ARG B 1 78 ? 4.497 21.216 31.359 1.00 13.14 76 ARG B C 1
ATOM 1699 O O . ARG B 1 78 ? 3.330 21.327 30.987 1.00 14.23 76 ARG B O 1
ATOM 1707 N N . LEU B 1 79 ? 5.391 22.205 31.279 1.00 14.25 77 LEU B N 1
ATOM 1708 C CA . LEU B 1 79 ? 4.999 23.537 30.805 1.00 13.95 77 LEU B CA 1
ATOM 1709 C C . LEU B 1 79 ? 4.507 23.483 29.368 1.00 15.90 77 LEU B C 1
ATOM 1710 O O . LEU B 1 79 ? 3.477 24.069 29.044 1.00 15.43 77 LEU B O 1
ATOM 1715 N N . ASP B 1 80 ? 5.216 22.750 28.513 1.00 12.90 78 ASP B N 1
ATOM 1716 C CA . ASP B 1 80 ? 4.787 22.652 27.124 1.00 14.83 78 ASP B CA 1
ATOM 1717 C C . ASP B 1 80 ? 3.442 21.977 26.987 1.00 13.88 78 ASP B C 1
ATOM 1718 O O . ASP B 1 80 ? 2.572 22.438 26.259 1.00 14.39 78 ASP B O 1
ATOM 1723 N N . HIS B 1 81 ? 3.238 20.874 27.709 1.00 12.96 79 HIS B N 1
ATOM 1724 C CA . HIS B 1 81 ? 1.936 20.234 27.621 1.00 13.98 79 HIS B CA 1
ATOM 1725 C C . HIS B 1 81 ? 0.820 21.167 28.104 1.00 16.60 79 HIS B C 1
ATOM 1726 O O . HIS B 1 81 ? -0.241 21.241 27.481 1.00 15.17 79 HIS B O 1
ATOM 1733 N N . ASP B 1 82 ? 1.069 21.883 29.191 1.00 14.33 80 ASP B N 1
ATOM 1734 C CA . ASP B 1 82 ? 0.061 22.803 29.735 1.00 16.52 80 ASP B CA 1
ATOM 1735 C C . ASP B 1 82 ? -0.229 23.959 28.795 1.00 14.96 80 ASP B C 1
ATOM 1736 O O . ASP B 1 82 ? -1.392 24.349 28.629 1.00 14.62 80 ASP B O 1
ATOM 1741 N N . GLU B 1 83 ? 0.807 24.494 28.171 1.00 13.66 81 GLU B N 1
ATOM 1742 C CA . GLU B 1 83 ? 0.596 25.617 27.263 1.00 15.05 81 GLU B CA 1
ATOM 1743 C C . GLU B 1 83 ? -0.101 25.174 25.975 1.00 15.72 81 GLU B C 1
ATOM 1744 O O . GLU B 1 83 ? -0.927 25.904 25.407 1.00 13.41 81 GLU B O 1
ATOM 1750 N N . ILE B 1 84 ? 0.193 23.966 25.510 1.00 13.10 82 ILE B N 1
ATOM 1751 C CA . ILE B 1 84 ? -0.554 23.437 24.371 1.00 12.85 82 ILE B CA 1
ATOM 1752 C C . ILE B 1 84 ? -2.043 23.255 24.700 1.00 14.25 82 ILE B C 1
ATOM 1753 O O . ILE B 1 84 ? -2.920 23.619 23.926 1.00 16.25 82 ILE B O 1
ATOM 1758 N N . LYS B 1 85 ? -2.329 22.704 25.878 1.00 14.16 83 LYS B N 1
ATOM 1759 C CA . LYS B 1 85 ? -3.698 22.545 26.341 1.00 13.55 83 LYS B CA 1
ATOM 1760 C C . LYS B 1 85 ? -4.412 23.902 26.446 1.00 14.59 83 LYS B C 1
ATOM 1761 O O . LYS B 1 85 ? -5.577 24.010 26.081 1.00 17.08 83 LYS B O 1
ATOM 1767 N N . ALA B 1 86 ? -3.689 24.933 26.880 1.00 14.57 84 ALA B N 1
ATOM 1768 C CA . ALA B 1 86 ? -4.274 26.273 27.025 1.00 14.85 84 ALA B CA 1
ATOM 1769 C C . ALA B 1 86 ? -4.525 26.990 25.702 1.00 15.58 84 ALA B C 1
ATOM 1770 O O . ALA B 1 86 ? -5.500 27.750 25.568 1.00 18.10 84 ALA B O 1
ATOM 1772 N N . ALA B 1 87 ? -3.673 26.750 24.714 1.00 13.01 85 ALA B N 1
ATOM 1773 C CA . ALA B 1 87 ? -3.694 27.567 23.501 1.00 13.91 85 ALA B CA 1
ATOM 1774 C C . ALA B 1 87 ? -4.838 27.258 22.556 1.00 14.82 85 ALA B C 1
ATOM 1775 O O . ALA B 1 87 ? -5.280 26.108 22.445 1.00 15.74 85 ALA B O 1
ATOM 1777 N N . ASP B 1 88 ? -5.305 28.262 21.824 1.00 12.52 86 ASP B N 1
ATOM 1778 C CA . ASP B 1 88 ? -6.388 28.004 20.880 1.00 13.58 86 ASP B CA 1
ATOM 1779 C C . ASP B 1 88 ? -5.931 27.217 19.665 1.00 12.32 86 ASP B C 1
ATOM 1780 O O . ASP B 1 88 ? -6.680 26.395 19.146 1.00 13.74 86 ASP B O 1
ATOM 1785 N N . VAL B 1 89 ? -4.702 27.460 19.219 1.00 12.07 87 VAL B N 1
ATOM 1786 C CA . VAL B 1 89 ? -4.183 26.814 18.021 1.00 11.97 87 VAL B CA 1
ATOM 1787 C C . VAL B 1 89 ? -2.732 26.432 18.244 1.00 11.90 87 VAL B C 1
ATOM 1788 O O . VAL B 1 89 ? -2.004 27.135 18.946 1.00 13.22 87 VAL B O 1
ATOM 1792 N N . PHE B 1 90 ? -2.335 25.306 17.660 1.00 10.83 88 PHE B N 1
ATOM 1793 C CA . PHE B 1 90 ? -0.970 24.821 17.720 1.00 10.39 88 PHE B CA 1
ATOM 1794 C C . PHE B 1 90 ? -0.351 24.994 16.344 1.00 10.22 88 PHE B C 1
ATOM 1795 O O . PHE B 1 90 ? -0.860 24.466 15.377 1.00 11.20 88 PHE B O 1
ATOM 1803 N N . VAL B 1 91 ? 0.763 25.724 16.284 1.00 9.49 89 VAL B N 1
ATOM 1804 C CA . VAL B 1 91 ? 1.512 25.958 15.040 1.00 10.18 89 VAL B CA 1
ATOM 1805 C C . VAL B 1 91 ? 2.924 25.444 15.250 1.00 12.11 89 VAL B C 1
ATOM 1806 O O . VAL B 1 91 ? 3.582 25.840 16.197 1.00 12.04 89 VAL B O 1
ATOM 1810 N N . ALA B 1 92 ? 3.400 24.556 14.369 1.00 11.32 90 ALA B N 1
ATOM 1811 C CA . ALA B 1 92 ? 4.733 24.006 14.587 1.00 11.52 90 ALA B CA 1
ATOM 1812 C C . ALA B 1 92 ? 5.452 23.593 13.313 1.00 10.78 90 ALA B C 1
ATOM 1813 O O . ALA B 1 92 ? 4.827 23.153 12.348 1.00 11.07 90 ALA B O 1
ATOM 1815 N N . PHE B 1 93 ? 6.781 23.740 13.349 1.00 11.29 91 PHE B N 1
ATOM 1816 C CA . PHE B 1 93 ? 7.672 23.131 12.364 1.00 9.97 91 PHE B CA 1
ATOM 1817 C C . PHE B 1 93 ? 8.041 21.729 12.831 1.00 10.01 91 PHE B C 1
ATOM 1818 O O . PHE B 1 93 ? 8.713 21.631 13.866 1.00 11.25 91 PHE B O 1
ATOM 1826 N N . PRO B 1 94 ? 7.655 20.668 12.075 1.00 9.72 92 PRO B N 1
ATOM 1827 C CA . PRO B 1 94 ? 8.103 19.345 12.555 1.00 11.30 92 PRO B CA 1
ATOM 1828 C C . PRO B 1 94 ? 9.606 19.186 12.443 1.00 12.57 92 PRO B C 1
ATOM 1829 O O . PRO B 1 94 ? 10.194 18.466 13.239 1.00 11.40 92 PRO B O 1
ATOM 1833 N N . GLY B 1 95 ? 10.223 19.886 11.497 1.00 13.09 93 GLY B N 1
ATOM 1834 C CA . GLY B 1 95 ? 11.673 19.894 11.358 1.00 14.77 93 GLY B CA 1
ATOM 1835 C C . GLY B 1 95 ? 12.236 18.906 10.349 1.00 13.11 93 GLY B C 1
ATOM 1836 O O . GLY B 1 95 ? 11.672 17.827 10.129 1.00 16.04 93 GLY B O 1
ATOM 1837 N N . VAL B 1 96 ? 13.334 19.312 9.709 1.00 15.97 94 VAL B N 1
ATOM 1838 C CA . VAL B 1 96 ? 14.144 18.425 8.863 1.00 19.13 94 VAL B CA 1
ATOM 1839 C C . VAL B 1 96 ? 15.607 18.619 9.250 1.00 19.17 94 VAL B C 1
ATOM 1840 O O . VAL B 1 96 ? 16.178 19.677 9.027 1.00 20.76 94 VAL B O 1
ATOM 1844 N N . PRO B 1 97 ? 16.198 17.624 9.931 1.00 16.43 95 PRO B N 1
ATOM 1845 C CA . PRO B 1 97 ? 15.614 16.363 10.387 1.00 17.04 95 PRO B CA 1
ATOM 1846 C C . PRO B 1 97 ? 14.568 16.567 11.483 1.00 15.12 95 PRO B C 1
ATOM 1847 O O . PRO B 1 97 ? 14.475 17.649 12.069 1.00 15.58 95 PRO B O 1
ATOM 1851 N N . ALA B 1 98 ? 13.775 15.528 11.712 1.00 15.66 96 ALA B N 1
ATOM 1852 C CA . ALA B 1 98 ? 12.662 15.599 12.651 1.00 14.95 96 ALA B CA 1
ATOM 1853 C C . ALA B 1 98 ? 13.093 16.085 14.044 1.00 14.48 96 ALA B C 1
ATOM 1854 O O . ALA B 1 98 ? 14.090 15.600 14.606 1.00 15.59 96 ALA B O 1
ATOM 1856 N N . SER B 1 99 ? 12.343 17.044 14.600 1.00 11.72 97 SER B N 1
ATOM 1857 C CA . SER B 1 99 ? 12.486 17.452 15.993 1.00 10.78 97 SER B CA 1
ATOM 1858 C C . SER B 1 99 ? 11.778 16.476 16.905 1.00 10.69 97 SER B C 1
ATOM 1859 O O . SER B 1 99 ? 10.575 16.291 16.796 1.00 11.03 97 SER B O 1
ATOM 1862 N N . PRO B 1 100 ? 12.528 15.809 17.792 1.00 10.83 98 PRO B N 1
ATOM 1863 C CA . PRO B 1 100 ? 11.883 14.818 18.658 1.00 13.75 98 PRO B CA 1
ATOM 1864 C C . PRO B 1 100 ? 10.795 15.433 19.544 1.00 10.07 98 PRO B C 1
ATOM 1865 O O . PRO B 1 100 ? 9.650 14.931 19.575 1.00 10.05 98 PRO B O 1
ATOM 1869 N N . GLY B 1 101 ? 11.127 16.518 20.236 1.00 10.26 99 GLY B N 1
ATOM 1870 C CA . GLY B 1 101 ? 10.147 17.177 21.078 1.00 11.86 99 GLY B CA 1
ATOM 1871 C C . GLY B 1 101 ? 8.934 17.697 20.320 1.00 11.46 99 GLY B C 1
ATOM 1872 O O . GLY B 1 101 ? 7.803 17.586 20.802 1.00 11.25 99 GLY B O 1
ATOM 1873 N N . THR B 1 102 ? 9.152 18.231 19.120 1.00 10.65 100 THR B N 1
ATOM 1874 C CA . THR B 1 102 ? 8.008 18.740 18.365 1.00 11.41 100 THR B CA 1
ATOM 1875 C C . THR B 1 102 ? 7.084 17.606 17.940 1.00 10.56 100 THR B C 1
ATOM 1876 O O . THR B 1 102 ? 5.856 17.766 17.897 1.00 11.18 100 THR B O 1
ATOM 1880 N N . HIS B 1 103 ? 7.659 16.434 17.672 1.00 9.49 101 HIS B N 1
ATOM 1881 C CA . HIS B 1 103 ? 6.818 15.306 17.338 1.00 9.16 101 HIS B CA 1
ATOM 1882 C C . HIS B 1 103 ? 5.986 14.816 18.551 1.00 9.59 101 HIS B C 1
ATOM 1883 O O . HIS B 1 103 ? 4.798 14.456 18.391 1.00 9.52 101 HIS B O 1
ATOM 1890 N N . VAL B 1 104 ? 6.582 14.828 19.742 1.00 10.07 102 VAL B N 1
ATOM 1891 C CA . VAL B 1 104 ? 5.799 14.557 20.955 1.00 8.27 102 VAL B CA 1
ATOM 1892 C C . VAL B 1 104 ? 4.641 15.557 21.054 1.00 10.09 102 VAL B C 1
ATOM 1893 O O . VAL B 1 104 ? 3.498 15.149 21.268 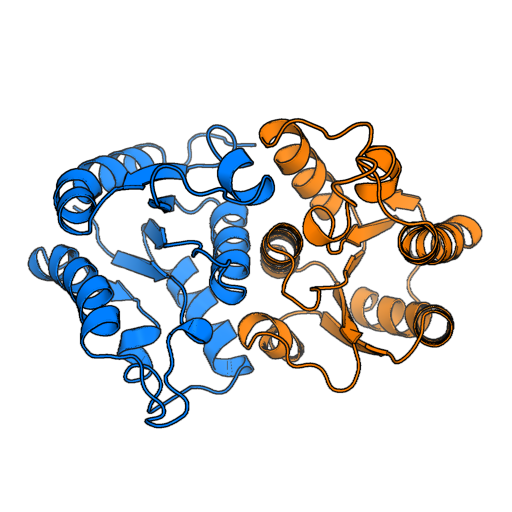1.00 11.20 102 VAL B O 1
ATOM 1897 N N . GLU B 1 105 ? 4.944 16.843 20.850 1.00 9.95 103 GLU B N 1
ATOM 1898 C CA . GLU B 1 105 ? 3.929 17.911 20.907 1.00 10.95 103 GLU B CA 1
ATOM 1899 C C . GLU B 1 105 ? 2.835 17.747 19.851 1.00 9.02 103 GLU B C 1
ATOM 1900 O O . GLU B 1 105 ? 1.662 18.002 20.121 1.00 10.81 103 GLU B O 1
ATOM 1906 N N . ILE B 1 106 ? 3.208 17.313 18.646 1.00 8.93 104 ILE B N 1
ATOM 1907 C CA . ILE B 1 106 ? 2.244 17.009 17.611 1.00 9.51 104 ILE B CA 1
ATOM 1908 C C . ILE B 1 106 ? 1.291 15.895 18.060 1.00 8.34 104 ILE B C 1
ATOM 1909 O O . ILE B 1 106 ? 0.086 15.949 17.837 1.00 11.81 104 ILE B O 1
ATOM 1914 N N . GLY B 1 107 ? 1.842 14.883 18.733 1.00 8.31 105 GLY B N 1
ATOM 1915 C CA . GLY B 1 107 ? 0.996 13.868 19.355 1.00 9.52 105 GLY B CA 1
ATOM 1916 C C . GLY B 1 107 ? 0.070 14.403 20.459 1.00 8.13 105 GLY B C 1
ATOM 1917 O O . GLY B 1 107 ? -1.123 14.085 20.466 1.00 10.63 105 GLY B O 1
ATOM 1918 N N . TRP B 1 108 ? 0.591 15.215 21.370 1.00 9.62 106 TRP B N 1
ATOM 1919 C CA . TRP B 1 108 ? -0.275 15.834 22.378 1.00 9.17 106 TRP B CA 1
ATOM 1920 C C . TRP B 1 108 ? -1.391 16.663 21.724 1.00 11.01 106 TRP B C 1
ATOM 1921 O O . TRP B 1 108 ? -2.567 16.495 22.041 1.00 11.93 106 TRP B O 1
ATOM 1932 N N . ALA B 1 109 ? -1.024 17.539 20.783 1.00 10.59 107 ALA B N 1
ATOM 1933 C CA . ALA B 1 109 ? -2.036 18.407 20.163 1.00 11.57 107 ALA B CA 1
ATOM 1934 C C . ALA B 1 109 ? -3.106 17.640 19.380 1.00 13.01 107 ALA B C 1
ATOM 1935 O O . ALA B 1 109 ? -4.297 17.887 19.526 1.00 11.47 107 ALA B O 1
ATOM 1937 N N . SER B 1 110 ? -2.680 16.698 18.543 1.00 10.55 108 SER B N 1
ATOM 1938 C CA . SER B 1 110 ? -3.634 15.930 17.749 1.00 9.83 108 SER B CA 1
ATOM 1939 C C . SER B 1 110 ? -4.495 15.059 18.632 1.00 11.52 108 SER B C 1
ATOM 1940 O O . SER B 1 110 ? -5.697 14.917 18.381 1.00 14.01 108 SER B O 1
ATOM 1943 N N . GLY B 1 111 ? -3.881 14.513 19.680 1.00 12.38 109 GLY B N 1
ATOM 1944 C CA . GLY B 1 111 ? -4.590 13.633 20.592 1.00 13.63 109 GLY B CA 1
ATOM 1945 C C . GLY B 1 111 ? -5.685 14.345 21.364 1.00 15.62 109 GLY B C 1
ATOM 1946 O O . GLY B 1 111 ? -6.677 13.718 21.752 1.00 16.37 109 GLY B O 1
ATOM 1947 N N . MET B 1 112 ? -5.520 15.641 21.570 1.00 13.83 110 MET B N 1
ATOM 1948 C CA . MET B 1 112 ? -6.550 16.405 22.265 1.00 13.43 110 MET B CA 1
ATOM 1949 C C . MET B 1 112 ? -7.466 17.165 21.298 1.00 16.07 110 MET B C 1
ATOM 1950 O O . MET B 1 112 ? -8.333 17.925 21.729 1.00 17.73 110 MET B O 1
ATOM 1955 N N . GLY B 1 113 ? -7.311 16.930 20.000 1.00 14.68 111 GLY B N 1
ATOM 1956 C CA . GLY B 1 113 ? -8.191 17.560 19.029 1.00 13.74 111 GLY B CA 1
ATOM 1957 C C . GLY B 1 113 ? -7.934 19.032 18.811 1.00 14.89 111 GLY B C 1
ATOM 1958 O O . GLY B 1 113 ? -8.828 19.780 18.415 1.00 16.96 111 GLY B O 1
ATOM 1959 N N . LYS B 1 114 ? -6.705 19.459 19.036 1.00 12.84 112 LYS B N 1
ATOM 1960 C CA . LYS B 1 114 ? -6.375 20.886 18.904 1.00 13.34 112 LYS B CA 1
ATOM 1961 C C . LYS B 1 114 ? -6.317 21.254 17.422 1.00 14.89 112 LYS B C 1
ATOM 1962 O O . LYS B 1 114 ? -5.885 20.457 16.618 1.00 15.79 112 LYS B O 1
ATOM 1968 N N . PRO B 1 115 ? -6.783 22.454 17.043 1.00 11.01 113 PRO B N 1
ATOM 1969 C CA . PRO B 1 115 ? -6.538 22.944 15.679 1.00 10.68 113 PRO B CA 1
ATOM 1970 C C . PRO B 1 115 ? -5.049 23.115 15.470 1.00 12.29 113 PRO B C 1
ATOM 1971 O O . PRO B 1 115 ? -4.373 23.669 16.334 1.00 13.11 113 PRO B O 1
ATOM 1975 N N . MET B 1 116 ? -4.546 22.610 14.347 1.00 10.70 114 MET B N 1
ATOM 1976 C CA . MET B 1 116 ? -3.104 22.595 14.130 1.00 10.71 114 MET B CA 1
ATOM 1977 C C . MET B 1 116 ? -2.742 23.072 12.739 1.00 10.09 114 MET B C 1
ATOM 1978 O O . MET B 1 116 ? -3.368 22.660 11.755 1.00 11.34 114 MET B O 1
ATOM 1983 N N . VAL B 1 117 ? -1.700 23.891 12.667 1.00 9.96 115 VAL B N 1
ATOM 1984 C CA . VAL B 1 117 ? -1.050 24.229 11.404 1.00 9.46 115 VAL B CA 1
ATOM 1985 C C . VAL B 1 117 ? 0.391 23.740 11.469 1.00 9.80 115 VAL B C 1
ATOM 1986 O O . VAL B 1 117 ? 1.167 24.162 12.321 1.00 11.35 115 VAL B O 1
ATOM 1990 N N . LEU B 1 118 ? 0.732 22.838 10.552 1.00 11.39 116 LEU B N 1
ATOM 1991 C CA . LEU B 1 118 ? 2.073 22.286 10.495 1.00 12.16 116 LEU B CA 1
ATOM 1992 C C . LEU B 1 118 ? 2.839 22.943 9.360 1.00 12.58 116 LEU B C 1
ATOM 1993 O O . LEU B 1 118 ? 2.369 22.984 8.214 1.00 12.11 116 LEU B O 1
ATOM 1998 N N . LEU B 1 119 ? 4.017 23.467 9.695 1.00 10.29 117 LEU B N 1
ATOM 1999 C CA . LEU B 1 119 ? 4.841 24.224 8.751 1.00 10.33 117 LEU B CA 1
ATOM 2000 C C . LEU B 1 119 ? 5.913 23.288 8.184 1.00 12.14 117 LEU B C 1
ATO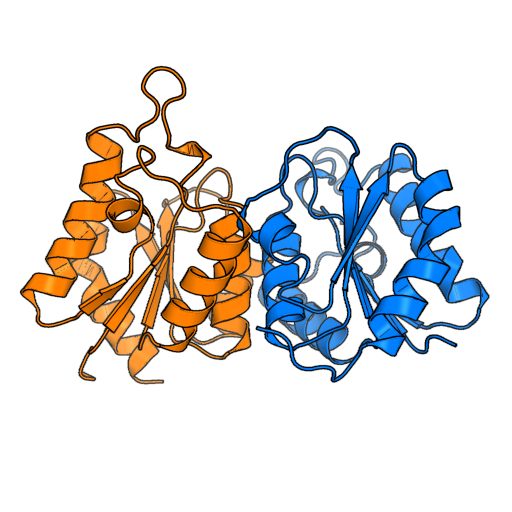M 2001 O O . LEU B 1 119 ? 6.873 22.948 8.881 1.00 11.16 117 LEU B O 1
ATOM 2006 N N . LEU B 1 120 ? 5.737 22.887 6.925 1.00 12.37 118 LEU B N 1
ATOM 2007 C CA . LEU B 1 120 ? 6.596 21.874 6.287 1.00 13.47 118 LEU B CA 1
ATOM 2008 C C . LEU B 1 120 ? 7.428 22.530 5.201 1.00 15.61 118 LEU B C 1
ATOM 2009 O O . LEU B 1 120 ? 6.900 23.235 4.346 1.00 14.60 118 LEU B O 1
ATOM 2014 N N . GLU B 1 121 ? 8.735 22.315 5.242 1.00 13.71 119 GLU B N 1
ATOM 2015 C CA . GLU B 1 121 ? 9.600 22.773 4.146 1.00 16.02 119 GLU B CA 1
ATOM 2016 C C . GLU B 1 121 ? 9.163 22.141 2.824 1.00 16.97 119 GLU B C 1
ATOM 2017 O O . GLU B 1 121 ? 8.915 20.936 2.731 1.00 14.54 119 GLU B O 1
ATOM 2023 N N . ARG B 1 122 ? 9.048 22.968 1.784 1.00 15.61 120 ARG B N 1
ATOM 2024 C CA . ARG B 1 122 ? 8.666 22.470 0.490 1.00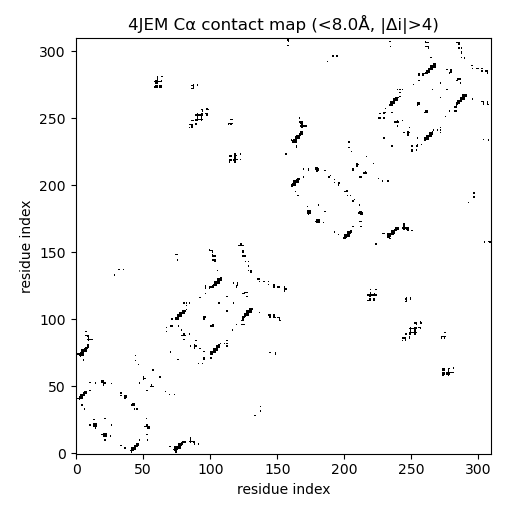 15.33 120 ARG B CA 1
ATOM 2025 C C . ARG B 1 122 ? 9.751 21.514 -0.034 1.00 15.78 120 ARG B C 1
ATOM 2026 O O . ARG B 1 122 ? 10.943 21.774 0.147 1.00 17.49 120 ARG B O 1
ATOM 2034 N N . ASP B 1 123 ? 9.322 20.406 -0.625 1.00 19.29 121 ASP B N 1
ATOM 2035 C CA . ASP B 1 123 ? 10.236 19.430 -1.228 1.00 21.63 121 ASP B CA 1
ATOM 2036 C C . ASP B 1 123 ? 11.130 18.705 -0.227 1.00 22.55 121 ASP B C 1
ATOM 2037 O O . ASP B 1 123 ? 12.181 18.187 -0.588 1.00 25.70 121 ASP B O 1
ATOM 2042 N N . GLU B 1 124 ? 10.732 18.683 1.037 1.00 17.72 122 GLU B N 1
ATOM 2043 C CA . GLU B 1 124 ? 11.379 17.803 2.005 1.00 17.26 122 GLU B CA 1
ATOM 2044 C C . GLU B 1 124 ? 10.393 16.729 2.442 1.00 19.41 122 GLU B C 1
ATOM 2045 O O . GLU B 1 124 ? 9.176 16.933 2.410 1.00 19.50 122 GLU B O 1
ATOM 2051 N N . ASP B 1 125 ? 10.924 15.573 2.851 1.00 18.26 123 ASP B N 1
ATOM 2052 C CA . ASP B 1 125 ? 10.083 14.447 3.233 1.00 17.14 123 ASP B CA 1
ATOM 2053 C C . ASP B 1 125 ? 9.765 14.482 4.725 1.00 16.84 123 ASP B C 1
ATOM 2054 O O . ASP B 1 125 ? 10.657 14.679 5.547 1.00 19.51 123 ASP B O 1
ATOM 2059 N N . TYR B 1 126 ? 8.487 14.331 5.057 1.00 17.02 124 TYR B N 1
ATOM 2060 C CA . TYR B 1 126 ? 8.042 14.273 6.448 1.00 13.62 124 TYR B CA 1
ATOM 2061 C C . TYR B 1 126 ? 7.426 12.931 6.781 1.00 15.91 124 TYR B C 1
ATOM 2062 O O . TYR B 1 126 ? 7.078 12.149 5.895 1.00 15.87 124 TYR B O 1
ATOM 2071 N N . ALA B 1 127 ? 7.291 12.652 8.070 1.00 15.75 125 ALA B N 1
ATOM 2072 C CA . ALA B 1 127 ? 6.799 11.339 8.491 1.00 13.91 125 ALA B CA 1
ATOM 2073 C C . ALA B 1 127 ? 5.382 11.001 8.066 1.00 15.78 125 ALA B C 1
ATOM 2074 O O . ALA B 1 127 ? 4.518 11.884 8.030 1.00 17.28 125 ALA B O 1
ATOM 2076 N N . PHE B 1 128 ? 5.126 9.715 7.797 1.00 17.19 126 PHE B N 1
ATOM 2077 C CA . PHE B 1 128 ? 3.756 9.225 7.578 1.00 17.66 126 PHE B CA 1
ATOM 2078 C C . PHE B 1 128 ? 2.765 9.644 8.659 1.00 21.22 126 PHE B C 1
ATOM 2079 O O . PHE B 1 128 ? 1.639 10.047 8.357 1.00 19.50 126 PHE B O 1
ATOM 2087 N N . LEU B 1 129 ? 3.166 9.575 9.925 1.00 16.82 127 LEU B N 1
ATOM 2088 C CA . LEU B 1 129 ? 2.249 9.892 11.016 1.00 18.21 127 LEU B CA 1
ATOM 2089 C C . LEU B 1 129 ? 2.097 11.388 11.265 1.00 18.79 127 LEU B C 1
ATOM 2090 O O . LEU B 1 129 ? 1.371 11.817 12.196 1.00 20.97 127 LEU B O 1
ATOM 2095 N N . VAL B 1 130 ? 2.818 12.186 10.475 1.00 18.20 128 VAL B N 1
ATOM 2096 C CA . VAL B 1 130 ? 2.591 13.630 10.440 1.00 18.00 128 VAL B CA 1
ATOM 2097 C C . VAL B 1 130 ? 1.707 13.980 9.243 1.00 18.11 128 VAL B C 1
ATOM 2098 O O . VAL B 1 130 ? 0.646 14.591 9.408 1.00 20.16 128 VAL B O 1
ATOM 2102 N N . THR B 1 131 ? 2.093 13.552 8.049 1.00 19.52 129 THR B N 1
ATOM 2103 C CA . THR B 1 131 ? 1.281 13.884 6.878 1.00 23.01 129 THR B CA 1
ATOM 2104 C C . THR B 1 131 ? -0.083 13.189 6.908 1.00 23.14 129 THR B C 1
ATOM 2105 O O . THR B 1 131 ? -1.064 13.723 6.368 1.00 23.85 129 THR B O 1
ATOM 2109 N N . GLY B 1 132 ? -0.153 12.032 7.573 1.00 18.00 130 GLY B N 1
ATOM 2110 C CA . GLY B 1 132 ? -1.406 11.315 7.742 1.00 20.23 130 GLY B CA 1
ATOM 2111 C C . GLY B 1 132 ? -2.395 12.056 8.624 1.00 19.78 130 GLY B C 1
ATOM 2112 O O . GLY B 1 132 ? -3.603 11.803 8.562 1.00 20.38 130 GLY B O 1
ATOM 2113 N N . LEU B 1 133 ? -1.907 13.017 9.407 1.00 19.70 131 LEU B N 1
ATOM 2114 C CA . LEU B 1 133 ? -2.802 13.818 10.228 1.00 18.02 131 LEU B CA 1
ATOM 2115 C C . LEU B 1 133 ? -3.635 14.771 9.394 1.00 22.26 131 LEU B C 1
ATOM 2116 O O . LEU B 1 133 ? -4.718 15.170 9.822 1.00 24.56 131 LEU B O 1
ATOM 2121 N N . GLU B 1 134 ? -3.151 15.098 8.193 1.00 23.02 132 GLU B N 1
ATOM 2122 C CA . GLU B 1 134 ? -3.851 16.029 7.306 1.00 24.32 132 GLU B CA 1
ATOM 2123 C C . GLU B 1 134 ? -5.321 15.703 7.114 1.00 26.47 132 GLU B C 1
ATOM 2124 O O . GLU B 1 134 ? -6.153 16.600 6.998 1.00 29.76 132 GLU B O 1
ATOM 2130 N N . SER B 1 135 ? -5.641 14.418 7.099 1.00 28.29 133 SER B N 1
ATOM 2131 C CA . SER B 1 135 ? -7.011 13.978 6.890 1.00 31.97 133 SER B CA 1
ATOM 2132 C C . SER B 1 135 ? -7.711 13.371 8.111 1.00 32.23 133 SER B C 1
ATOM 2133 O O . SER B 1 135 ? -8.941 13.263 8.128 1.00 32.35 133 SER B O 1
ATOM 2136 N N . GLN B 1 136 ? -6.949 13.028 9.148 1.00 32.73 134 GLN B N 1
ATOM 2137 C CA . GLN B 1 136 ? -7.515 12.322 10.297 1.00 26.26 134 GLN B CA 1
ATOM 2138 C C . GLN B 1 136 ? -7.647 13.223 11.531 1.00 23.99 134 GLN B C 1
ATOM 2139 O O . GLN B 1 136 ? -8.366 12.899 12.477 1.00 27.70 134 GLN B O 1
ATOM 2145 N N . ALA B 1 137 ? -6.967 14.359 11.503 1.00 20.38 135 ALA B N 1
ATOM 2146 C CA . ALA B 1 137 ? -7.030 15.320 12.597 1.00 20.70 135 ALA B CA 1
ATOM 2147 C C . ALA B 1 137 ? -7.405 16.676 12.019 1.00 24.38 135 ALA B C 1
ATOM 2148 O O . ALA B 1 137 ? -7.543 16.811 10.794 1.00 28.82 135 ALA B O 1
ATOM 2150 N N . ASN B 1 138 ? -7.589 17.672 12.892 1.00 21.72 136 ASN B N 1
ATOM 2151 C CA . ASN B 1 138 ? -7.887 19.036 12.438 1.00 19.99 136 ASN B CA 1
ATOM 2152 C C . ASN B 1 138 ? -6.634 19.852 12.136 1.00 19.48 136 ASN B C 1
ATOM 2153 O O . ASN B 1 138 ? -6.263 20.779 12.879 1.00 18.66 136 ASN B O 1
ATOM 2158 N N . VAL B 1 139 ? -6.039 19.562 10.997 1.00 18.31 137 VAL B N 1
ATOM 2159 C CA . VAL B 1 139 ? -4.722 20.070 10.698 1.00 17.21 137 VAL B CA 1
ATOM 2160 C C . VAL B 1 139 ? -4.703 20.580 9.288 1.00 16.18 137 VAL B C 1
ATOM 2161 O O . VAL B 1 139 ? -5.356 20.033 8.394 1.00 19.05 137 VAL B O 1
ATOM 2165 N N . GLU B 1 140 ? -3.966 21.658 9.093 1.00 13.02 138 GLU B N 1
ATOM 2166 C CA . GLU B 1 140 ? -3.661 22.123 7.759 1.00 14.05 138 GLU B CA 1
ATOM 2167 C C . GLU B 1 140 ? -2.153 22.113 7.618 1.00 13.13 138 GLU B C 1
ATOM 2168 O O . GLU B 1 140 ? -1.440 22.541 8.521 1.00 15.17 138 GLU B O 1
ATOM 2174 N N . ILE B 1 141 ? -1.670 21.598 6.488 1.00 13.45 139 ILE B N 1
ATOM 2175 C CA . ILE B 1 141 ? -0.251 21.665 6.178 1.00 14.71 139 ILE B CA 1
ATOM 2176 C C . ILE B 1 141 ? 0.020 22.909 5.357 1.00 14.48 139 ILE B C 1
ATOM 2177 O O . ILE B 1 141 ? -0.687 23.188 4.369 1.00 15.35 139 ILE B O 1
ATOM 2182 N N . LEU B 1 142 ? 1.029 23.665 5.780 1.00 12.68 140 LEU B N 1
ATOM 2183 C CA . LEU B 1 142 ? 1.485 24.848 5.065 1.00 14.60 140 LEU B CA 1
ATOM 2184 C C . LEU B 1 142 ? 2.912 24.570 4.610 1.00 13.21 140 LEU B C 1
ATOM 2185 O O . LEU B 1 142 ? 3.838 24.637 5.403 1.00 12.73 140 LEU B O 1
ATOM 2190 N N . ARG B 1 143 ? 3.080 24.230 3.327 1.00 14.81 141 ARG B N 1
ATOM 2191 C CA . ARG B 1 143 ? 4.408 24.059 2.729 1.00 15.52 141 ARG B CA 1
ATOM 2192 C C . ARG B 1 143 ? 5.025 25.427 2.421 1.00 15.54 141 ARG B C 1
ATOM 2193 O O . ARG B 1 143 ? 4.335 26.354 1.975 1.00 16.11 141 ARG B O 1
ATOM 2201 N N . PHE B 1 144 ? 6.313 25.584 2.687 1.00 13.58 142 PHE B N 1
ATOM 2202 C CA . PHE B 1 144 ? 6.918 26.902 2.514 1.00 13.46 142 PHE B CA 1
ATOM 2203 C C . PHE B 1 144 ? 8.321 26.835 1.947 1.00 14.76 142 PHE B C 1
ATOM 2204 O O . PHE B 1 144 ? 9.047 25.831 2.095 1.00 14.55 142 PHE B O 1
ATOM 2212 N N . SER B 1 145 ? 8.701 27.916 1.274 1.00 14.58 143 SER B N 1
ATOM 2213 C CA . SER B 1 145 ? 10.058 28.090 0.770 1.00 18.00 143 SER B CA 1
ATOM 2214 C C . SER B 1 145 ? 10.833 29.239 1.419 1.00 21.45 143 SER B C 1
ATOM 2215 O O . SER B 1 145 ? 11.994 29.470 1.083 1.00 23.67 143 SER B O 1
ATOM 2218 N N . GLY B 1 146 ? 10.208 29.955 2.348 1.00 16.74 144 GLY B N 1
ATOM 2219 C CA . GLY B 1 146 ? 10.863 31.040 3.050 1.00 15.96 144 GLY B CA 1
ATOM 2220 C C . GLY B 1 146 ? 9.943 31.539 4.143 1.00 13.17 144 GLY B C 1
ATOM 2221 O O . GLY B 1 146 ? 8.764 31.146 4.185 1.00 15.13 144 GLY B O 1
ATOM 2222 N N . THR B 1 147 ? 10.462 32.410 5.000 1.00 15.33 145 THR B N 1
ATOM 2223 C CA . THR B 1 147 ? 9.719 32.874 6.150 1.00 15.45 145 THR B C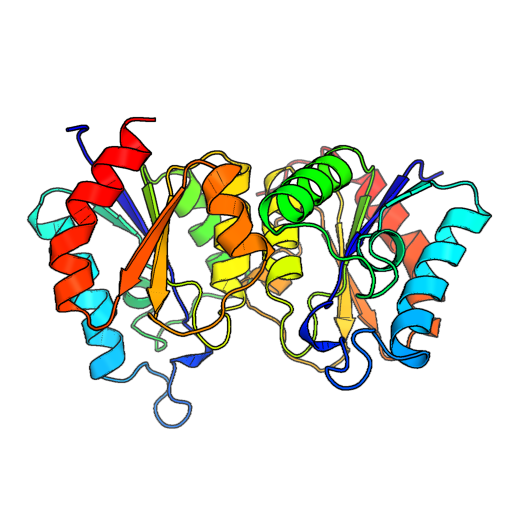A 1
ATOM 2224 C C . THR B 1 147 ? 8.577 33.792 5.723 1.00 15.56 145 THR B C 1
ATOM 2225 O O . THR B 1 147 ? 7.493 33.774 6.307 1.00 15.60 145 THR B O 1
ATOM 2229 N N . GLU B 1 148 ? 8.818 34.605 4.693 1.00 16.85 146 GLU B N 1
ATOM 2230 C CA . GLU B 1 148 ? 7.788 35.530 4.257 1.00 16.77 146 GLU B CA 1
ATOM 2231 C C . GLU B 1 148 ? 6.528 34.813 3.799 1.00 16.19 146 GLU B C 1
ATOM 2232 O O . GLU B 1 148 ? 5.418 35.253 4.101 1.00 16.36 146 GLU B O 1
ATOM 2234 N N . GLU B 1 149 ? 6.696 33.694 3.094 1.00 14.88 147 GLU B N 1
ATOM 2235 C CA . GLU B 1 149 ? 5.553 32.888 2.668 1.00 14.51 147 GLU B CA 1
ATOM 2236 C C . GLU B 1 149 ? 4.740 32.382 3.866 1.00 13.53 147 GLU B C 1
ATOM 2237 O O . GLU B 1 149 ? 3.498 32.399 3.838 1.00 13.54 147 GLU B O 1
ATOM 2243 N N . ILE B 1 150 ? 5.430 31.972 4.928 1.00 14.46 148 ILE B N 1
ATOM 2244 C CA . ILE B 1 150 ? 4.735 31.531 6.131 1.00 12.78 148 ILE B CA 1
ATOM 2245 C C . ILE B 1 150 ? 3.892 32.678 6.695 1.00 14.87 148 ILE B C 1
ATOM 2246 O O . ILE B 1 150 ? 2.709 32.504 6.967 1.00 15.07 148 ILE B O 1
ATOM 2251 N N . VAL B 1 151 ? 4.505 33.849 6.854 1.00 14.23 149 VAL B N 1
ATOM 2252 C CA . VAL B 1 151 ? 3.806 34.998 7.424 1.00 18.88 149 VAL B CA 1
ATOM 2253 C C . VAL B 1 151 ? 2.600 35.413 6.579 1.00 15.11 149 VAL B C 1
ATOM 2254 O O . VAL B 1 151 ? 1.558 35.801 7.109 1.00 16.77 149 VAL B O 1
ATOM 2258 N N . GLU B 1 152 ? 2.731 35.303 5.265 1.00 13.22 150 GLU B N 1
ATOM 2259 C CA . GLU B 1 152 ? 1.654 35.688 4.367 1.00 15.59 150 GLU B CA 1
ATOM 2260 C C . GLU B 1 152 ? 0.467 34.733 4.407 1.00 15.93 150 GLU B C 1
ATOM 2261 O O . GLU B 1 152 ? -0.668 35.142 4.150 1.00 18.03 150 GLU B O 1
ATOM 2267 N N . ARG B 1 153 ? 0.729 33.459 4.690 1.00 14.10 151 ARG B N 1
ATOM 2268 C CA . ARG B 1 153 ? -0.315 32.439 4.588 1.00 13.39 151 ARG B CA 1
ATOM 2269 C C . ARG B 1 153 ? -0.859 31.956 5.937 1.00 10.91 151 ARG B C 1
ATOM 2270 O O . ARG B 1 153 ? -1.900 31.281 6.005 1.00 12.39 151 ARG B O 1
ATOM 2278 N N . LEU B 1 154 ? -0.181 32.303 7.016 1.00 11.50 152 LEU B N 1
ATOM 2279 C CA . LEU B 1 154 ? -0.527 31.701 8.315 1.00 12.74 152 LEU B CA 1
ATOM 2280 C C . LEU B 1 154 ? -1.915 32.079 8.824 1.00 14.43 152 LEU B C 1
ATOM 2281 O O . LEU B 1 154 ? -2.627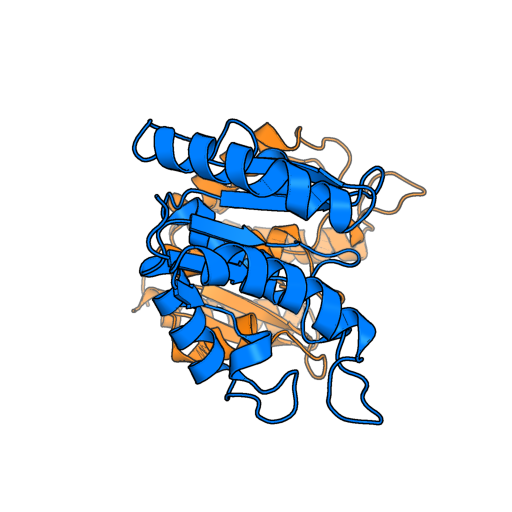 31.229 9.366 1.00 14.27 152 LEU B O 1
ATOM 2286 N N . ASP B 1 155 ? -2.342 33.324 8.633 1.00 13.49 153 ASP B N 1
ATOM 2287 C CA . ASP B 1 155 ? -3.641 33.727 9.169 1.00 14.44 153 ASP B CA 1
ATOM 2288 C C . ASP B 1 155 ? -4.803 32.971 8.528 1.00 13.55 153 ASP B C 1
ATOM 2289 O O . ASP B 1 155 ? -5.756 32.601 9.215 1.00 12.37 153 ASP B O 1
ATOM 2294 N N . GLY B 1 156 ? -4.724 32.749 7.216 1.00 13.90 154 GLY B N 1
ATOM 2295 C CA . GLY B 1 156 ? -5.727 31.955 6.527 1.00 13.57 154 GLY B CA 1
ATOM 2296 C C . GLY B 1 156 ? -5.778 30.522 7.032 1.00 11.27 154 GLY B C 1
ATOM 2297 O O . GLY B 1 156 ? -6.865 29.955 7.201 1.00 12.24 154 GLY B O 1
ATOM 2298 N N . ALA B 1 157 ? -4.607 29.934 7.275 1.00 10.58 155 ALA B N 1
ATOM 2299 C CA . ALA B 1 157 ? -4.562 28.540 7.706 1.00 11.69 155 ALA B CA 1
ATOM 2300 C C . ALA B 1 157 ? -5.142 28.412 9.114 1.00 10.71 155 ALA B C 1
ATOM 2301 O O . ALA B 1 157 ? -5.944 27.506 9.424 1.00 10.79 155 ALA B O 1
ATOM 2303 N N . VAL B 1 158 ? -4.746 29.346 9.967 1.00 10.83 156 VAL B N 1
ATOM 2304 C CA . VAL B 1 158 ? -5.257 29.366 11.327 1.00 10.75 156 VAL B CA 1
ATOM 2305 C C . VAL B 1 158 ? -6.778 29.517 11.336 1.00 10.22 156 VAL B C 1
ATOM 2306 O O . VAL B 1 158 ? -7.465 28.798 12.064 1.00 11.47 156 VAL B O 1
ATOM 2310 N N . ALA B 1 159 ? -7.301 30.406 10.488 1.00 11.13 157 ALA B N 1
ATOM 2311 C CA . ALA B 1 159 ? -8.740 30.622 10.443 1.00 12.86 157 ALA B CA 1
ATOM 2312 C C . ALA B 1 159 ? -9.469 29.358 10.040 1.00 11.86 157 ALA B C 1
ATOM 2313 O O . ALA B 1 159 ? -10.533 29.034 10.570 1.00 13.18 157 ALA B O 1
ATOM 2315 N N . ARG B 1 160 ? -8.898 28.634 9.086 1.00 11.42 158 ARG B N 1
ATOM 2316 C CA . ARG B 1 160 ? -9.567 27.433 8.636 1.00 12.76 158 ARG B CA 1
ATOM 2317 C C . ARG B 1 160 ? -9.607 26.334 9.694 1.00 13.22 158 ARG B C 1
ATOM 2318 O O . ARG B 1 160 ? -10.649 25.727 9.886 1.00 13.41 158 ARG B O 1
ATOM 2326 N N . VAL B 1 161 ? -8.493 26.079 10.376 1.00 11.51 159 VAL B N 1
ATOM 2327 C CA . VAL B 1 161 ? -8.534 25.043 11.410 1.00 11.23 159 VAL B CA 1
ATOM 2328 C C . VAL B 1 161 ? -9.339 25.468 12.636 1.00 12.92 159 VAL B C 1
ATOM 2329 O O . VAL B 1 161 ? -10.059 24.642 13.218 1.00 13.71 159 VAL B O 1
ATOM 2333 N N . LEU B 1 162 ? -9.247 26.748 13.018 1.00 14.20 160 LEU B N 1
ATOM 2334 C CA . LEU B 1 162 ? -9.981 27.230 14.182 1.00 13.78 160 LEU B CA 1
ATOM 2335 C C . LEU B 1 162 ? -11.480 27.173 13.921 1.00 14.98 160 LEU B C 1
ATOM 2336 O O . LEU B 1 162 ? -12.262 26.906 14.851 1.00 19.23 160 LEU B O 1
ATOM 2341 N N . GLY B 1 163 ? -11.871 27.367 12.661 1.00 14.91 161 GLY B N 1
ATOM 2342 C CA . GLY B 1 163 ? -13.256 27.269 12.244 1.00 20.55 161 GLY B CA 1
ATOM 2343 C C . GLY B 1 163 ? -13.877 25.889 12.376 1.00 20.36 161 GLY B C 1
ATOM 2344 O O . GLY B 1 163 ? -15.094 25.738 12.258 1.00 24.20 161 GLY B O 1
ATOM 2345 N N . ARG B 1 164 ? -13.044 24.877 12.596 1.00 19.59 162 ARG B N 1
ATOM 2346 C CA . ARG B 1 164 ? -13.524 23.522 12.869 1.00 18.89 162 ARG B CA 1
ATOM 2347 C C . ARG B 1 164 ? -13.190 23.093 14.296 1.00 22.21 162 ARG B C 1
ATOM 2348 O O . ARG B 1 164 ? -12.658 23.891 15.090 1.00 24.06 162 ARG B O 1
#

Radius of gyration: 19.3 Å; Cα contacts (8 Å, |Δi|>4): 593; chains: 2; bounding box: 44×59×42 Å

CATH classification: 3.40.50.450

Sequence (310 aa):
AVGSVFLGGPFRQLVDPRTGVMSSGDQNVFSRLIEHFESRGTTVYNAHRREAWGAEFLSPAEATRLDHDEIKAADVFVAFPGVPASPGTHVEIGWASGMGKPMVLLLERDEDYAFLVTGLESQANVEILRFSGTEEIVERLDGAVARVLGRAGEPTVAPAVGSVFLGGPFRQLVDPRTGVMSSGDQNVFSRLIEHFESRGTTVYNAHRREAWGAEFLSPAEATRLDHDEIKAADVFVAFPGVPASPGTHVEIGWASGMGKPMVLLLERDEDYAFLVTGLESQANVEILRFSGTEEIVERLDGAVARVLGR

Foldseek 3Di:
DFAEEEEEEAQVVQQDPVVQFGDPVVVVLVVVVCCLQVVVVHHYHYVCVVCVRRVNDDDPVVVVVVSLVRLVVGQEYEYECDVVGRPVVVVVVVSCQVVQHQYEYEYEPPDDDDCVVVVCVQQGLYDYDYDPDSVSCSVCVVVSSVSSSVCRPPDGD/DDDFAEEEEEEAQVVQQDPVPQFGDPVVVVLVVVVCCLQVVVNYHYHYVCVVCVRRVRDDDPVVVVVVLLVVLVVGQEYEYECDVVGRPVVVVVVCSCQVVQHQYEYEYEPPDDDDPVVVVCCPVGLYDYDYDPDSVSCSVCVVVSSVRSSVD

Organism: NCBI:txid504097

InterPro domains:
  IPR007710 Nucleoside 2-deoxyribosyltransferase [PF05014] (37-124)

Solvent-accessible surface area: 13253 Å² total; per-residue (Å²): 147,28,48,12,0,2,1,2,5,12,32,84,77,42,30,54,125,224,94,30,34,5,60,99,45,49,42,84,46,6,31,85,0,5,116,22,4,68,97,144,67,9,67,9,62,5,9,5,94,74,7,42,36,8,74,58,95,44,51,42,28,78,4,3,114,63,5,50,73,20,0,141,64,1,62,0,0,0,0,21,0,7,58,99,26,6,37,16,3,1,0,11,0,0,6,0,17,45,68,45,28,9,0,0,0,0,0,62,95,139,73,141,28,21,68,13,0,34,2,5,87,107,17,10,10,5,35,28,0,70,23,88,32,31,89,38,0,27,127,93,0,57,29,0,2,63,134,0,48,64,74,57,75,102,138,71,93,131,51,97,40,41,15,0,1,1,3,6,10,30,139,74,40,20,51,131,201,74,31,37,5,56,97,49,47,46,78,38,5,28,94,0,6,111,11,4,81,93,150,67,6,75,9,63,6,10,4,94,70,7,26,44,8,67,115,70,43,51,42,39,75,5,5,96,60,6,32,64,24,0,136,65,1,56,0,1,0,0,19,0,8,58,100,28,6,41,18,2,2,0,11,0,0,5,0,17,43,71,54,29,17,0,0,0,1,0,63,98,137,70,142,28,24,90,15,0,32,1,4,97,77,69,30,31,8,33,27,1,72,26,88,32,30,52,39,0,33,137,94,0,63,30,0,2,25,127,0,35,55,168

Secondary structure (DSSP, 8-state):
---EEEEE---GGGEETTTTEE-HHHHHHHHHHHHHHHTTT-EEEEHHHHTGGGTTPPPHHHHHHHHHHHHHHSSEEEE--TTTTPHHHHHHHHHHHHTT--EEEEEETT----HHHHTTTTTSSEEEEEESSHHHHHHHHHHHHHHHHHTTTS---/-----EEEEE---GGGB-TTTSSB-HHHHHHHHHHHHHHHTTT-EEEEHHHHTGGGTTPPPHHHHHHHHHHHHHH-SEEEE--TTTTPHHHHHHHHHHHHTT--EEEEEETT----HHHHTHHHHSSEEEEEESSHHHHHHHHHHHHHHHHT-

B-factor: mean 17.07, std 6.71, range [7.02, 47.53]